Protein AF-A0A9X3S5D9-F1 (afdb_monomer_lite)

pLDDT: mean 83.12, std 18.03, range [28.75, 97.38]

Radius of gyration: 25.37 Å; chains: 1; bounding box: 49×45×111 Å

Foldseek 3Di:
DDDDDDDDDDDDDDDDPDPPPPPDPVLVLLVVLVVPDPPPAFWQWEAEPVVLEIETAPSQQQDWFQDDLVQLFGDPVRDIDGNVCCVVVPRPSSLVLLCLQVVHDGHDYYHYDHLVVLLVVQLVLAPCNVPPVQSNLSSSQSRGGQKYQAQDPPDGSHDSVSRVVSIAGGEHPNLLTWHDQQADAQVDAQQDFRPPQQDPVRDTDGNVLLLQLVLQLCVVPHDVLLCVVLPVVDDFDRDSRRSSSSVVNSQNVVVASCSRSNNVSVVCVVSVKGWQDFDWAQLQQVLQRDADDAQFWKWWDWVSHIWIKHFHDGDDHRGRDPPNCNGIDTDGDCVNDPDDRNVTTTGIIMHD

Sequence (352 aa):
MVERTRRRRPEEQRDEEQPRSQTTPAANVLALQSAAGNRAVIQRLMYSGAHNQLAVPDTFGGLSAKWNDALGYVDETSESKTVRDLWDGGSQKFRKALKIGLGVDELHSLRTVPVTDLRAEAATYSDNPDDAGITKALSDSAAAHDRLFKPPLADPLDTRTKVAKAISYLPQFKDLLPGAPDLPRAGESVMDEIPGTEDERGVRKLYWTRTCVLIALYKNEGIDFTRGIIGGDEEVEDEVHTVVQKLHDKYIGAGIEYDDTATRLTVMNEWGYKMIFSGNTPWNKLSHSANFVPGKRYIVDIEGHTVKMRVKKAVPPKVDLEPVDEYFECDSDKQNYNTSEFLKKVLAVWQK

Structure (mmCIF, N/CA/C/O backbone):
data_AF-A0A9X3S5D9-F1
#
_entry.id   AF-A0A9X3S5D9-F1
#
loop_
_atom_site.group_PDB
_atom_site.id
_atom_site.type_symbol
_atom_site.label_atom_id
_atom_site.label_alt_id
_atom_site.label_comp_id
_atom_site.label_asym_id
_atom_site.label_entity_id
_atom_site.label_seq_id
_atom_site.pdbx_PDB_ins_code
_atom_site.Cartn_x
_atom_site.Cartn_y
_atom_site.Cartn_z
_atom_site.occupancy
_atom_site.B_iso_or_equiv
_atom_site.auth_seq_id
_atom_site.auth_comp_id
_atom_site.auth_asym_id
_atom_site.auth_atom_id
_atom_site.pdbx_PDB_model_num
ATOM 1 N N . MET A 1 1 ? 26.644 15.186 -87.798 1.00 35.69 1 MET A N 1
ATOM 2 C CA . MET A 1 1 ? 27.202 16.320 -87.033 1.00 35.69 1 MET A CA 1
ATOM 3 C C . MET A 1 1 ? 26.532 16.314 -85.666 1.00 35.69 1 MET A C 1
ATOM 5 O O . MET A 1 1 ? 25.331 16.093 -85.606 1.00 35.69 1 MET A O 1
ATOM 9 N N . VAL A 1 2 ? 27.344 16.396 -84.616 1.00 35.59 2 VAL A N 1
ATOM 10 C CA . VAL A 1 2 ? 27.035 16.335 -83.169 1.00 35.59 2 VAL A CA 1
ATOM 11 C C . VAL A 1 2 ? 25.979 17.422 -82.836 1.00 35.59 2 VAL A C 1
ATOM 13 O O . VAL A 1 2 ? 25.980 18.447 -83.501 1.00 35.59 2 VAL A O 1
ATOM 16 N N . GLU A 1 3 ? 24.992 17.267 -81.942 1.00 30.70 3 GLU A N 1
ATOM 17 C CA . GLU A 1 3 ? 25.183 17.274 -80.487 1.00 30.70 3 GLU A CA 1
ATOM 18 C C . GLU A 1 3 ? 23.898 16.988 -79.677 1.00 30.70 3 GLU A C 1
ATOM 20 O O . GLU A 1 3 ? 22.766 17.095 -80.137 1.00 30.70 3 GLU A O 1
ATOM 25 N N . ARG A 1 4 ? 24.145 16.582 -78.431 1.00 36.84 4 ARG A N 1
ATOM 26 C CA . ARG A 1 4 ? 23.256 16.088 -77.378 1.00 36.84 4 ARG A CA 1
ATOM 27 C C . ARG A 1 4 ? 22.236 17.123 -76.896 1.00 36.84 4 ARG A C 1
ATOM 29 O O . ARG A 1 4 ? 22.622 18.229 -76.543 1.00 36.84 4 ARG A O 1
ATOM 36 N N . THR A 1 5 ? 21.023 16.676 -76.560 1.00 36.47 5 THR A N 1
ATOM 37 C CA . THR A 1 5 ? 20.394 17.082 -75.287 1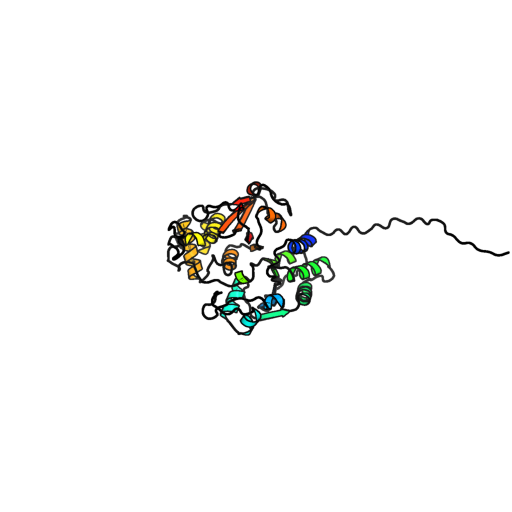.00 36.47 5 THR A CA 1
ATOM 38 C C . THR A 1 5 ? 19.470 15.983 -74.753 1.00 36.47 5 THR A C 1
ATOM 40 O O . THR A 1 5 ? 18.412 15.689 -75.296 1.00 36.47 5 THR A O 1
ATOM 43 N N . ARG A 1 6 ? 19.908 15.354 -73.657 1.00 38.69 6 ARG A N 1
ATOM 44 C CA . ARG A 1 6 ? 19.106 14.511 -72.759 1.00 38.69 6 ARG A CA 1
ATOM 45 C C . ARG A 1 6 ? 18.044 15.378 -72.077 1.00 38.69 6 ARG A C 1
ATOM 47 O O . ARG A 1 6 ? 18.432 16.351 -71.438 1.00 38.69 6 ARG A O 1
ATOM 54 N N . ARG A 1 7 ? 16.784 14.930 -72.033 1.00 35.56 7 ARG A N 1
ATOM 55 C CA . ARG A 1 7 ? 15.958 14.967 -70.807 1.00 35.56 7 ARG A CA 1
ATOM 56 C C . ARG A 1 7 ? 14.746 14.021 -70.897 1.00 35.56 7 ARG A C 1
ATOM 58 O O . ARG A 1 7 ? 13.872 14.159 -71.737 1.00 35.56 7 ARG A O 1
ATOM 65 N N . ARG A 1 8 ? 14.851 13.021 -70.018 1.00 32.12 8 ARG A N 1
ATOM 66 C CA . ARG A 1 8 ? 13.961 11.971 -69.495 1.00 32.12 8 ARG A CA 1
ATOM 67 C C . ARG A 1 8 ? 12.445 12.041 -69.760 1.00 32.12 8 ARG A C 1
ATOM 69 O O . ARG A 1 8 ? 11.809 13.067 -69.557 1.00 32.12 8 ARG A O 1
ATOM 76 N N . ARG A 1 9 ? 11.913 10.850 -70.078 1.00 34.88 9 ARG A N 1
ATOM 77 C CA . ARG A 1 9 ? 10.518 10.393 -69.926 1.00 34.88 9 ARG A CA 1
ATOM 78 C C . ARG A 1 9 ? 10.084 10.403 -68.445 1.00 34.88 9 ARG A C 1
ATOM 80 O O . ARG A 1 9 ? 10.960 10.263 -67.590 1.00 34.88 9 ARG A O 1
ATOM 87 N N . PRO A 1 10 ? 8.777 10.485 -68.144 1.00 34.66 10 PRO A N 1
ATOM 88 C CA . PRO A 1 10 ? 8.257 10.143 -66.827 1.00 34.66 10 PRO A CA 1
ATOM 89 C C . PRO A 1 10 ? 8.201 8.614 -66.689 1.00 34.66 10 PRO A C 1
ATOM 91 O O . PRO A 1 10 ? 7.573 7.940 -67.504 1.00 34.66 10 PRO A O 1
ATOM 94 N N . GLU A 1 11 ? 8.912 8.081 -65.699 1.00 34.44 11 GLU A N 1
ATOM 95 C CA . GLU A 1 11 ? 8.791 6.692 -65.255 1.00 34.44 11 GLU A CA 1
ATOM 96 C C . GLU A 1 11 ? 7.626 6.576 -64.271 1.00 34.44 11 GLU A C 1
ATOM 98 O O . GLU A 1 11 ? 7.487 7.380 -63.349 1.00 34.44 11 GLU A O 1
ATOM 103 N N . GLU A 1 12 ? 6.810 5.551 -64.499 1.00 40.72 12 GLU A N 1
ATOM 104 C CA . GLU A 1 12 ? 5.903 4.941 -63.536 1.00 40.72 12 GLU A CA 1
ATOM 105 C C . GLU A 1 12 ? 6.659 4.654 -62.231 1.00 40.72 12 GLU A C 1
ATOM 107 O O . GLU A 1 12 ? 7.544 3.797 -62.190 1.00 40.72 12 GLU A O 1
ATOM 112 N N . GLN A 1 13 ? 6.309 5.354 -61.152 1.00 32.19 13 GLN A N 1
ATOM 113 C CA . GLN A 1 13 ? 6.676 4.929 -59.807 1.00 32.19 13 GLN A CA 1
ATOM 114 C C . GLN A 1 13 ? 5.508 4.158 -59.209 1.00 32.19 13 GLN A C 1
ATOM 116 O O . GLN A 1 13 ? 4.427 4.692 -58.973 1.00 32.19 13 GLN A O 1
ATOM 121 N N . ARG A 1 14 ? 5.781 2.864 -59.046 1.00 34.25 14 ARG A N 1
ATOM 122 C CA . ARG A 1 14 ? 5.014 1.876 -58.302 1.00 34.25 14 ARG A CA 1
ATOM 123 C C . ARG A 1 14 ? 4.732 2.375 -56.890 1.00 34.25 14 ARG A C 1
ATOM 125 O O . ARG A 1 14 ? 5.606 2.962 -56.257 1.00 34.25 14 ARG A O 1
ATOM 132 N N . ASP A 1 15 ? 3.533 2.055 -56.428 1.00 32.44 15 ASP A N 1
ATOM 133 C CA . ASP A 1 15 ? 3.103 2.143 -55.042 1.00 32.44 15 ASP A CA 1
ATOM 134 C C . ASP A 1 15 ? 4.126 1.474 -54.109 1.00 32.44 15 ASP A C 1
ATOM 136 O O . ASP A 1 15 ? 4.242 0.249 -54.057 1.00 32.44 15 ASP A O 1
ATOM 140 N N . GLU A 1 16 ? 4.876 2.284 -53.363 1.00 31.06 16 GLU A N 1
ATOM 141 C CA . GLU A 1 16 ? 5.510 1.844 -52.125 1.00 31.06 16 GLU A CA 1
ATOM 142 C C . GLU A 1 16 ? 4.469 1.975 -51.010 1.00 31.06 16 GLU A C 1
ATOM 144 O O . GLU A 1 16 ? 4.185 3.065 -50.506 1.00 31.06 16 GLU A O 1
ATOM 149 N N . GLU A 1 17 ? 3.877 0.839 -50.635 1.00 31.20 17 GLU A N 1
ATOM 150 C CA . GLU A 1 17 ? 3.172 0.682 -49.368 1.00 31.20 17 GLU A CA 1
ATOM 151 C C . GLU A 1 17 ? 4.104 1.100 -48.225 1.00 31.20 17 GLU A C 1
ATOM 153 O O . GLU A 1 17 ? 5.028 0.385 -47.835 1.00 31.20 17 GLU A O 1
ATOM 158 N N . GLN A 1 18 ? 3.846 2.278 -47.659 1.00 28.75 18 GLN A N 1
ATOM 159 C CA . GLN A 1 18 ? 4.382 2.650 -46.358 1.00 28.75 18 GLN A CA 1
ATOM 160 C C . GLN A 1 18 ? 3.972 1.579 -45.337 1.00 28.75 18 GLN A C 1
ATOM 162 O O . GLN A 1 18 ? 2.773 1.297 -45.212 1.00 28.75 18 GLN A O 1
ATOM 167 N N . PRO A 1 19 ? 4.901 1.023 -44.538 1.00 29.45 19 PRO A N 1
ATOM 168 C CA . PRO A 1 19 ? 4.511 0.186 -43.423 1.00 29.45 19 PRO A CA 1
ATOM 169 C C . PRO A 1 19 ? 3.790 1.084 -42.417 1.00 29.45 19 PRO A C 1
ATOM 171 O O . PRO A 1 19 ? 4.405 1.864 -41.689 1.00 29.45 19 PRO A O 1
ATOM 174 N N . ARG A 1 20 ? 2.455 0.994 -42.392 1.00 32.31 20 ARG A N 1
ATOM 175 C CA . ARG A 1 20 ? 1.638 1.530 -41.304 1.00 32.31 20 ARG A CA 1
ATOM 176 C C . ARG A 1 20 ? 2.173 0.921 -40.016 1.00 32.31 20 ARG A C 1
ATOM 178 O O . ARG A 1 20 ? 1.971 -0.264 -39.757 1.00 32.31 20 ARG A O 1
ATOM 185 N N . SER A 1 21 ? 2.864 1.729 -39.218 1.00 34.03 21 SER A N 1
ATOM 186 C CA . SER A 1 21 ? 3.302 1.347 -37.885 1.00 34.03 21 SER A CA 1
ATOM 187 C C . SER A 1 21 ? 2.062 1.095 -37.027 1.00 34.03 21 SER A C 1
ATOM 189 O O . SER A 1 21 ? 1.453 1.996 -36.451 1.00 34.03 21 SER A O 1
ATOM 191 N N . GLN A 1 22 ? 1.649 -0.169 -36.956 1.00 32.78 22 GLN A N 1
ATOM 192 C CA . GLN A 1 22 ? 0.668 -0.632 -35.986 1.00 32.78 22 GLN A CA 1
ATOM 193 C C . GLN A 1 22 ? 1.335 -0.635 -34.610 1.00 32.78 22 GLN A C 1
ATOM 195 O O . GLN A 1 22 ? 1.783 -1.653 -34.085 1.00 32.78 22 GLN A O 1
ATOM 200 N N . THR A 1 23 ? 1.437 0.553 -34.024 1.00 30.69 23 THR A N 1
ATOM 201 C CA . THR A 1 23 ? 1.759 0.713 -32.613 1.00 30.69 23 THR A CA 1
ATOM 202 C C . THR A 1 23 ? 0.584 0.161 -31.810 1.00 30.69 23 THR A C 1
ATOM 204 O O . THR A 1 23 ? -0.519 0.701 -31.803 1.00 30.69 23 THR A O 1
ATOM 207 N N . THR A 1 24 ? 0.795 -0.986 -31.166 1.00 34.72 24 THR A N 1
ATOM 208 C CA . THR A 1 24 ? -0.228 -1.633 -30.339 1.00 34.72 24 THR A CA 1
ATOM 209 C C . THR A 1 24 ? -0.569 -0.742 -29.132 1.00 34.72 24 THR A C 1
ATOM 211 O O . THR A 1 24 ? 0.352 -0.219 -28.496 1.00 34.72 24 THR A O 1
ATOM 214 N N . PRO A 1 25 ? -1.852 -0.613 -28.735 1.00 37.72 25 PRO A N 1
ATOM 215 C CA . PRO A 1 25 ? -2.294 0.302 -27.673 1.00 37.72 25 PRO A CA 1
ATOM 216 C C . PRO A 1 25 ? -1.557 0.135 -26.334 1.00 37.72 25 PRO A C 1
ATOM 218 O O . PRO A 1 25 ? -1.340 1.115 -25.626 1.00 37.72 25 PRO A O 1
ATOM 221 N N . ALA A 1 26 ? -1.126 -1.087 -26.005 1.00 35.75 26 ALA A N 1
ATOM 222 C CA . ALA A 1 26 ? -0.466 -1.419 -24.741 1.00 35.75 26 ALA A CA 1
ATOM 223 C C . ALA A 1 26 ? 0.926 -0.778 -24.570 1.00 35.75 26 ALA A C 1
ATOM 225 O O . ALA A 1 26 ? 1.260 -0.341 -23.471 1.00 35.75 26 ALA A O 1
ATOM 226 N N . ALA A 1 27 ? 1.714 -0.654 -25.647 1.00 36.09 27 ALA A N 1
ATOM 227 C CA . ALA A 1 27 ? 3.052 -0.047 -25.592 1.00 36.09 27 ALA A CA 1
ATOM 228 C C . ALA A 1 27 ? 2.996 1.471 -25.336 1.00 36.09 27 ALA A C 1
ATOM 230 O O . ALA A 1 27 ? 3.955 2.066 -24.852 1.00 36.09 27 ALA A O 1
ATOM 231 N N . ASN A 1 28 ? 1.847 2.086 -25.624 1.00 45.81 28 ASN A N 1
ATOM 232 C CA . ASN A 1 28 ? 1.614 3.506 -25.415 1.00 45.81 28 ASN A CA 1
ATOM 233 C C . ASN A 1 28 ? 1.113 3.806 -23.991 1.00 45.81 28 ASN A C 1
ATOM 235 O O . ASN A 1 28 ? 1.259 4.923 -23.522 1.00 45.81 28 ASN A O 1
ATOM 239 N N . VAL A 1 29 ? 0.547 2.833 -23.263 1.00 40.53 29 VAL A N 1
ATOM 240 C CA . VAL A 1 29 ? -0.000 3.073 -21.912 1.00 40.53 29 VAL A CA 1
ATOM 241 C C . VAL A 1 29 ? 1.107 3.288 -20.877 1.00 40.53 29 VAL A C 1
ATOM 243 O O . VAL A 1 29 ? 1.028 4.266 -20.147 1.00 40.53 29 VAL A O 1
ATOM 246 N N . LEU A 1 30 ? 2.170 2.473 -20.855 1.00 40.84 30 LEU A N 1
ATOM 247 C CA . LEU A 1 30 ? 3.298 2.677 -19.925 1.00 40.84 30 LEU A CA 1
ATOM 248 C C . LEU A 1 30 ? 4.047 3.997 -20.184 1.00 40.84 30 LEU A C 1
ATOM 250 O O . LEU A 1 30 ? 4.374 4.724 -19.247 1.00 40.84 30 LEU A O 1
ATOM 254 N N . ALA A 1 31 ? 4.275 4.341 -21.455 1.00 40.94 31 ALA A N 1
ATOM 255 C CA . ALA A 1 31 ? 4.941 5.586 -21.833 1.00 40.94 31 ALA A CA 1
ATOM 256 C C . ALA A 1 31 ? 4.061 6.826 -21.574 1.00 40.94 31 ALA A C 1
ATOM 258 O O . ALA A 1 31 ? 4.572 7.851 -21.131 1.00 40.94 31 ALA A O 1
ATOM 259 N N . LEU A 1 32 ? 2.740 6.740 -21.771 1.00 38.97 32 LEU A N 1
ATOM 260 C CA . LEU A 1 32 ? 1.807 7.842 -21.492 1.00 38.97 32 LEU A CA 1
ATOM 261 C C . LEU A 1 32 ? 1.469 7.980 -19.997 1.00 38.97 32 LEU A C 1
ATOM 263 O O . LEU A 1 32 ? 1.266 9.098 -19.537 1.00 38.97 32 LEU A O 1
ATOM 267 N N . GLN A 1 33 ? 1.500 6.899 -19.208 1.00 45.53 33 GLN A N 1
ATOM 268 C CA . GLN A 1 33 ? 1.411 6.960 -17.740 1.00 45.53 33 GLN A CA 1
ATOM 269 C C . GLN A 1 33 ? 2.602 7.725 -17.137 1.00 45.53 33 GLN A C 1
ATOM 271 O O . GLN A 1 33 ? 2.428 8.455 -16.167 1.00 45.53 33 GLN A O 1
ATOM 276 N N . SER A 1 34 ? 3.784 7.668 -17.770 1.00 41.03 34 SER A N 1
ATOM 277 C CA . SER A 1 34 ? 4.927 8.527 -17.410 1.00 41.03 34 SER A CA 1
ATOM 278 C C . SER A 1 34 ? 4.710 10.016 -17.742 1.00 41.03 34 SER A C 1
ATOM 280 O O . SER A 1 34 ? 5.327 10.892 -17.134 1.00 41.03 34 SER A O 1
ATOM 282 N N . ALA A 1 35 ? 3.810 10.319 -18.687 1.00 38.97 35 ALA A N 1
ATOM 283 C CA . ALA A 1 35 ? 3.468 11.678 -19.104 1.00 38.97 35 ALA A CA 1
ATOM 284 C C . ALA A 1 35 ? 2.320 12.295 -18.278 1.00 38.97 35 ALA A C 1
ATOM 286 O O . ALA A 1 35 ? 2.186 13.517 -18.265 1.00 38.97 35 ALA A O 1
ATOM 287 N N . ALA A 1 36 ? 1.546 11.483 -17.545 1.00 43.91 36 ALA A N 1
ATOM 288 C CA . ALA A 1 36 ? 0.347 11.897 -16.805 1.00 43.91 36 ALA A CA 1
ATOM 289 C C . ALA A 1 36 ? 0.604 12.648 -15.476 1.00 43.91 36 ALA A C 1
ATOM 291 O O . ALA A 1 36 ? -0.342 12.995 -14.778 1.00 43.91 36 ALA A O 1
ATOM 292 N N . GLY A 1 37 ? 1.857 12.986 -15.151 1.00 41.38 37 GLY A N 1
ATOM 293 C CA . GLY A 1 37 ? 2.139 14.121 -14.268 1.00 41.38 37 GLY A CA 1
ATOM 294 C C . GLY A 1 37 ? 1.875 13.925 -12.770 1.00 41.38 37 GLY A C 1
ATOM 295 O O . GLY A 1 37 ? 1.109 14.678 -12.181 1.00 41.38 37 GLY A O 1
ATOM 296 N N . ASN A 1 38 ? 2.647 13.048 -12.125 1.00 39.56 38 ASN A N 1
ATOM 297 C CA . ASN A 1 38 ? 3.132 13.302 -10.762 1.00 39.56 38 ASN A CA 1
ATOM 298 C C . ASN A 1 38 ? 4.660 13.187 -10.773 1.00 39.56 38 ASN A C 1
ATOM 300 O O . ASN A 1 38 ? 5.227 12.110 -10.672 1.00 39.56 38 ASN A O 1
ATOM 304 N N . ARG A 1 39 ? 5.336 14.318 -11.008 1.00 43.28 39 ARG A N 1
ATOM 305 C CA . ARG A 1 39 ? 6.801 14.404 -11.181 1.00 43.28 39 ARG A CA 1
ATOM 306 C C . ARG A 1 39 ? 7.570 14.616 -9.872 1.00 43.28 39 ARG A C 1
ATOM 308 O O . ARG A 1 39 ? 8.757 14.932 -9.913 1.00 43.28 39 ARG A O 1
ATOM 315 N N . ALA A 1 40 ? 6.921 14.488 -8.721 1.00 37.00 40 ALA A N 1
ATOM 316 C CA . ALA A 1 40 ? 7.571 14.693 -7.436 1.00 37.00 40 ALA A CA 1
ATOM 317 C C . ALA A 1 40 ? 7.977 13.333 -6.851 1.00 37.00 40 ALA A C 1
ATOM 319 O O . ALA A 1 40 ? 7.149 12.644 -6.273 1.00 37.00 40 ALA A O 1
ATOM 320 N N . VAL A 1 41 ? 9.269 13.012 -7.001 1.00 44.47 41 VAL A N 1
ATOM 321 C CA . VAL A 1 41 ? 9.989 11.825 -6.496 1.00 44.47 41 VAL A CA 1
ATOM 322 C C . VAL A 1 41 ? 9.841 10.572 -7.367 1.00 44.47 41 VAL A C 1
ATOM 324 O O . VAL A 1 41 ? 8.798 9.947 -7.438 1.00 44.47 41 VAL A O 1
ATOM 327 N N . ILE A 1 42 ? 10.934 10.208 -8.046 1.00 54.16 42 ILE A N 1
ATOM 328 C CA . ILE A 1 42 ? 10.994 9.099 -9.003 1.00 54.16 42 ILE A CA 1
ATOM 329 C C . ILE A 1 42 ? 11.623 7.874 -8.329 1.00 54.16 42 ILE A C 1
ATOM 331 O O . ILE A 1 42 ? 12.837 7.852 -8.115 1.00 54.16 42 ILE A O 1
ATOM 335 N N . GLN A 1 43 ? 10.838 6.833 -8.058 1.00 63.34 43 GLN A N 1
ATOM 336 C CA . GLN A 1 43 ? 11.377 5.519 -7.693 1.00 63.34 43 GLN A CA 1
ATOM 337 C C . GLN A 1 43 ? 11.458 4.615 -8.919 1.00 63.34 43 GLN A C 1
ATOM 339 O O . GLN A 1 43 ? 10.441 4.373 -9.555 1.00 63.34 43 GLN A O 1
ATOM 344 N N . ARG A 1 44 ? 12.646 4.108 -9.255 1.00 83.50 44 ARG A N 1
ATOM 345 C CA . ARG A 1 44 ? 12.826 3.099 -10.314 1.00 83.50 44 ARG A CA 1
ATOM 346 C C . ARG A 1 44 ? 13.497 1.904 -9.680 1.00 83.50 44 ARG A C 1
ATOM 348 O O . ARG A 1 44 ? 14.678 1.991 -9.365 1.00 83.50 44 ARG A O 1
ATOM 355 N N . LEU A 1 45 ? 12.747 0.853 -9.395 1.00 87.19 45 LEU A N 1
ATOM 356 C CA . LEU A 1 45 ? 13.243 -0.210 -8.536 1.00 87.19 45 LEU A CA 1
ATOM 357 C C . LEU A 1 45 ? 13.147 -1.550 -9.245 1.00 87.19 45 LEU A C 1
ATOM 359 O O . LEU A 1 45 ? 12.107 -1.905 -9.802 1.00 87.19 45 LEU A O 1
ATOM 363 N N . MET A 1 46 ? 14.233 -2.309 -9.176 1.00 90.94 46 MET A N 1
ATOM 364 C CA . MET A 1 46 ? 14.268 -3.699 -9.593 1.00 90.94 46 MET A CA 1
ATOM 365 C C . MET A 1 46 ? 14.719 -4.554 -8.415 1.00 90.94 46 MET A C 1
ATOM 367 O O . MET A 1 46 ? 15.737 -4.268 -7.787 1.00 90.94 46 MET A O 1
ATOM 371 N N . TYR A 1 47 ? 13.961 -5.602 -8.115 1.00 91.94 47 TYR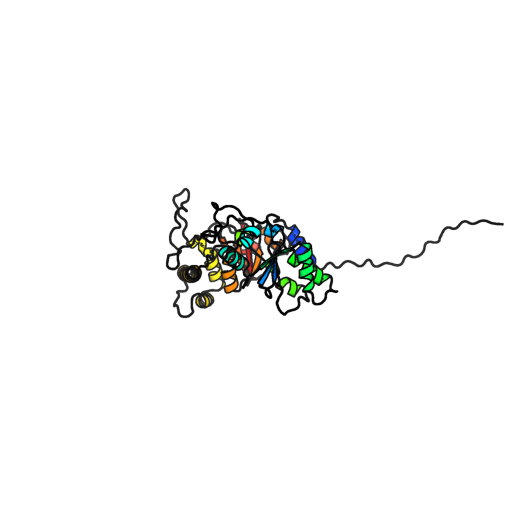 A N 1
ATOM 372 C CA . TYR A 1 47 ? 14.255 -6.524 -7.028 1.00 91.94 47 TYR A CA 1
ATOM 373 C C . TYR A 1 47 ? 14.546 -7.920 -7.568 1.00 91.94 47 TYR A C 1
ATOM 375 O O . TYR A 1 47 ? 13.698 -8.536 -8.208 1.00 91.94 47 TYR A O 1
ATOM 383 N N . SER A 1 48 ? 15.739 -8.430 -7.274 1.00 87.75 48 SER A N 1
ATOM 384 C CA . SER A 1 48 ? 16.111 -9.815 -7.544 1.00 87.75 48 SER A CA 1
ATOM 385 C C . SER A 1 48 ? 15.838 -10.666 -6.309 1.00 87.75 48 SER A C 1
ATOM 387 O O . SER A 1 48 ? 16.572 -10.575 -5.324 1.00 87.75 48 SER A O 1
ATOM 389 N N . GLY A 1 49 ? 14.819 -11.527 -6.377 1.00 84.06 49 GLY A N 1
ATOM 390 C CA . GLY A 1 49 ? 14.529 -12.495 -5.312 1.00 84.06 49 GLY A CA 1
ATOM 391 C C . GLY A 1 49 ? 15.605 -13.576 -5.165 1.00 84.06 49 GLY A C 1
ATOM 392 O O . GLY A 1 49 ? 15.806 -14.099 -4.079 1.00 84.06 49 GLY A O 1
ATOM 393 N N . ALA A 1 50 ? 16.361 -13.883 -6.226 1.00 85.19 50 ALA A N 1
ATOM 394 C CA . ALA A 1 50 ? 17.426 -14.891 -6.170 1.00 85.19 50 ALA A CA 1
ATOM 395 C C . ALA A 1 50 ? 18.614 -14.435 -5.307 1.00 85.19 50 ALA A C 1
ATOM 397 O O . ALA A 1 50 ? 19.317 -15.250 -4.713 1.00 85.19 50 ALA A O 1
ATOM 398 N N . HIS A 1 51 ? 18.841 -13.122 -5.253 1.00 87.56 51 HIS A N 1
ATOM 399 C CA . HIS A 1 51 ? 19.955 -12.512 -4.531 1.00 87.56 51 HIS A CA 1
ATOM 400 C C . HIS A 1 51 ? 19.501 -11.640 -3.357 1.00 87.56 51 HIS A C 1
ATOM 402 O O . HIS A 1 51 ? 20.345 -11.037 -2.692 1.00 87.56 51 HIS A O 1
ATOM 408 N N . ASN A 1 52 ? 18.186 -11.533 -3.125 1.00 91.44 52 ASN A N 1
ATOM 409 C CA . ASN A 1 52 ? 17.575 -10.588 -2.188 1.00 91.44 52 ASN A CA 1
ATOM 410 C C . ASN A 1 52 ? 18.194 -9.187 -2.329 1.00 91.44 52 ASN A C 1
ATOM 412 O O . ASN A 1 52 ? 18.608 -8.557 -1.352 1.00 91.44 52 ASN A O 1
ATOM 416 N N . GLN A 1 53 ? 18.336 -8.733 -3.576 1.00 92.75 53 GLN A N 1
ATOM 417 C CA . GLN A 1 53 ? 19.035 -7.501 -3.931 1.00 92.75 53 GLN A CA 1
ATOM 418 C C . GLN A 1 53 ? 18.073 -6.508 -4.569 1.00 92.75 53 GLN A C 1
ATOM 420 O O . GLN A 1 53 ? 17.334 -6.852 -5.490 1.00 92.75 53 GLN A O 1
ATOM 425 N N . LEU A 1 54 ? 18.150 -5.255 -4.126 1.00 93.25 54 LEU A N 1
ATOM 426 C CA . LEU A 1 54 ? 17.475 -4.131 -4.757 1.00 93.25 54 LEU A CA 1
ATOM 427 C C . LEU A 1 54 ? 18.471 -3.344 -5.611 1.00 93.25 54 LEU A C 1
ATOM 429 O O . LEU A 1 54 ? 19.442 -2.791 -5.093 1.00 93.25 54 LEU A O 1
ATOM 433 N N . ALA A 1 55 ? 18.223 -3.282 -6.914 1.00 92.50 55 ALA A N 1
ATOM 434 C CA . ALA A 1 55 ? 18.926 -2.404 -7.835 1.00 92.50 55 ALA A CA 1
ATOM 435 C C . ALA A 1 55 ? 18.127 -1.103 -8.005 1.00 92.50 55 ALA A C 1
ATOM 437 O O . ALA A 1 55 ? 16.934 -1.128 -8.325 1.00 92.50 55 ALA A O 1
ATOM 438 N N . VAL A 1 56 ? 18.781 0.034 -7.764 1.00 90.12 56 VAL A N 1
ATOM 439 C CA . VAL A 1 56 ? 18.149 1.363 -7.724 1.00 90.12 56 VAL A CA 1
ATOM 440 C C . VAL A 1 56 ? 18.978 2.400 -8.485 1.00 90.12 56 VAL A C 1
ATOM 442 O O . VAL A 1 56 ? 20.191 2.239 -8.594 1.00 90.12 56 VAL A O 1
ATOM 445 N N . PRO A 1 57 ? 18.385 3.492 -8.996 1.00 87.56 57 PRO A N 1
ATOM 446 C CA . PRO A 1 57 ? 19.133 4.603 -9.567 1.00 87.56 57 PRO A CA 1
ATOM 447 C C . PRO A 1 57 ? 19.807 5.461 -8.495 1.00 87.56 57 PRO A C 1
ATOM 449 O O . PRO A 1 57 ? 19.324 5.537 -7.363 1.00 87.56 57 PRO A O 1
ATOM 452 N N . ASP A 1 58 ? 20.847 6.212 -8.874 1.00 84.44 58 ASP A N 1
ATOM 453 C CA . ASP A 1 58 ? 21.478 7.221 -7.997 1.00 84.44 58 ASP A CA 1
ATOM 454 C C . ASP A 1 58 ? 20.468 8.217 -7.430 1.00 84.44 58 ASP A C 1
ATOM 456 O O . ASP A 1 58 ? 20.564 8.617 -6.272 1.00 84.44 58 ASP A O 1
ATOM 460 N N . THR A 1 59 ? 19.432 8.547 -8.203 1.00 85.12 59 THR A N 1
ATOM 461 C CA . THR A 1 59 ? 18.350 9.420 -7.742 1.00 85.12 59 THR A CA 1
ATOM 462 C C . THR A 1 59 ? 17.558 8.834 -6.579 1.00 85.12 59 THR A C 1
ATOM 464 O O . THR A 1 59 ? 17.069 9.603 -5.764 1.00 85.12 59 THR A O 1
ATOM 467 N N . PHE A 1 60 ? 17.416 7.506 -6.496 1.00 87.19 60 PHE A N 1
ATOM 468 C CA . PHE A 1 60 ? 16.763 6.850 -5.362 1.00 87.19 60 PHE A CA 1
ATOM 469 C C . PHE A 1 60 ? 17.701 6.796 -4.155 1.00 87.19 60 PHE A C 1
ATOM 471 O O . PHE A 1 60 ? 17.291 7.132 -3.050 1.00 87.19 60 PHE A O 1
ATOM 478 N N . GLY A 1 61 ? 18.974 6.447 -4.376 1.00 87.12 61 GLY A N 1
ATOM 479 C CA . GLY A 1 61 ? 19.995 6.470 -3.324 1.00 87.12 61 GLY A CA 1
ATOM 480 C C . GLY A 1 61 ? 20.160 7.850 -2.674 1.00 87.12 61 GLY A C 1
ATOM 481 O O . GLY A 1 61 ? 20.433 7.925 -1.481 1.00 87.12 61 GLY A O 1
ATOM 482 N N . GLY A 1 62 ? 19.944 8.924 -3.440 1.00 88.69 62 GLY A N 1
ATOM 483 C CA . GLY A 1 62 ? 19.968 10.310 -2.969 1.00 88.69 62 GLY A CA 1
ATOM 484 C C . GLY A 1 62 ? 18.659 10.831 -2.362 1.00 88.69 62 GLY A C 1
ATOM 485 O O . GLY A 1 62 ? 18.638 11.975 -1.911 1.00 88.69 62 GLY A O 1
ATOM 486 N N . LEU A 1 63 ? 17.571 10.047 -2.338 1.00 89.56 63 LEU A N 1
ATOM 487 C CA . LEU A 1 63 ? 16.369 10.436 -1.591 1.00 89.56 63 LEU A CA 1
ATOM 488 C C . LEU A 1 63 ? 16.696 10.490 -0.109 1.00 89.56 63 LEU A C 1
ATOM 490 O O . LEU A 1 63 ? 17.468 9.671 0.379 1.00 89.56 63 LEU A O 1
ATOM 494 N N . SER A 1 64 ? 16.112 11.445 0.604 1.00 92.19 64 SER A N 1
ATOM 495 C CA . SER A 1 64 ? 16.410 11.659 2.012 1.00 92.19 64 SER A CA 1
ATOM 496 C C . SER A 1 64 ? 15.208 11.405 2.905 1.00 92.19 64 SER A C 1
ATOM 498 O O . SER A 1 64 ? 14.072 11.697 2.533 1.00 92.19 64 SER A O 1
ATOM 500 N N . ALA A 1 65 ? 15.480 10.901 4.103 1.00 93.06 65 ALA A N 1
ATOM 501 C CA . ALA A 1 65 ? 14.503 10.724 5.161 1.00 93.06 65 ALA A CA 1
ATOM 502 C C . ALA A 1 65 ? 15.103 11.169 6.496 1.00 93.06 65 ALA A C 1
ATOM 504 O O . ALA A 1 65 ? 16.291 10.967 6.761 1.00 93.06 65 ALA A O 1
ATOM 505 N N . LYS A 1 66 ? 14.262 11.735 7.362 1.00 95.31 66 LYS A N 1
ATOM 506 C CA . LYS A 1 66 ? 14.610 12.009 8.759 1.00 95.31 66 LYS A CA 1
ATOM 507 C C . LYS A 1 66 ? 14.408 10.748 9.598 1.00 95.31 66 LYS A C 1
ATOM 509 O O . LYS A 1 66 ? 13.490 10.644 10.404 1.00 95.31 66 LYS A O 1
ATOM 514 N N . TRP A 1 67 ? 15.210 9.731 9.310 1.00 95.75 67 TRP A N 1
ATOM 515 C CA . TRP A 1 67 ? 15.114 8.432 9.963 1.00 95.75 67 TRP A CA 1
ATOM 516 C C . TRP A 1 67 ? 15.740 8.469 11.357 1.00 95.75 67 TRP A C 1
ATOM 518 O O . TRP A 1 67 ? 16.917 8.810 11.502 1.00 95.75 67 TRP A O 1
ATOM 528 N N . ASN A 1 68 ? 14.985 8.040 12.366 1.00 95.69 68 ASN A N 1
ATOM 529 C CA . ASN A 1 68 ? 15.496 7.852 13.714 1.00 95.69 68 ASN A CA 1
ATOM 530 C C . ASN A 1 68 ? 15.786 6.371 13.963 1.00 95.69 68 ASN A C 1
ATOM 532 O O . ASN A 1 68 ? 14.874 5.567 14.141 1.00 95.69 68 ASN A O 1
ATOM 536 N N . ASP A 1 69 ? 17.062 5.995 14.020 1.00 94.06 69 ASP A N 1
ATOM 537 C CA . ASP A 1 69 ? 17.438 4.591 14.205 1.00 94.06 69 ASP A CA 1
ATOM 538 C C . ASP A 1 69 ? 17.121 4.053 15.611 1.00 94.06 69 ASP A C 1
ATOM 540 O O . ASP A 1 69 ? 16.788 2.879 15.793 1.00 94.06 69 ASP A O 1
ATOM 544 N N . ALA A 1 70 ? 17.154 4.913 16.631 1.00 93.44 70 ALA A N 1
ATOM 545 C CA . ALA A 1 70 ? 16.787 4.509 17.983 1.00 93.44 70 ALA A CA 1
ATOM 546 C C . ALA A 1 70 ? 15.297 4.145 18.059 1.00 93.44 70 ALA A C 1
ATOM 548 O O . ALA A 1 70 ? 14.944 3.136 18.672 1.00 93.44 70 ALA A O 1
ATOM 549 N N . LEU A 1 71 ? 14.449 4.904 17.365 1.00 93.25 71 LEU A N 1
ATOM 550 C CA . LEU A 1 71 ? 13.000 4.712 17.364 1.00 93.25 71 LEU A CA 1
ATOM 551 C C . LEU A 1 71 ? 12.529 3.692 16.315 1.00 93.25 71 LEU A C 1
ATOM 553 O O . LEU A 1 71 ? 11.618 2.918 16.583 1.00 93.25 71 LEU A O 1
ATOM 557 N N . GLY A 1 72 ? 13.213 3.599 15.174 1.00 93.75 72 GLY A N 1
ATOM 558 C CA . GLY A 1 72 ? 12.849 2.705 14.074 1.00 93.75 72 GLY A CA 1
ATOM 559 C C . GLY A 1 72 ? 11.739 3.245 13.169 1.00 93.75 72 GLY A C 1
ATOM 560 O O . GLY A 1 72 ? 11.035 2.442 12.563 1.00 93.75 72 GLY A O 1
ATOM 561 N N . TYR A 1 73 ? 11.591 4.568 13.085 1.00 94.94 73 TYR A N 1
ATOM 562 C CA . TYR A 1 73 ? 10.627 5.254 12.224 1.00 94.94 73 TYR A CA 1
ATOM 563 C C . TYR A 1 73 ? 11.121 6.646 11.806 1.00 94.94 73 TYR A C 1
ATOM 565 O O . TYR A 1 73 ? 12.155 7.131 12.282 1.00 94.94 73 TYR A O 1
ATOM 573 N N . VAL A 1 74 ? 10.393 7.283 10.887 1.00 94.50 74 VAL A N 1
ATOM 574 C CA . VAL A 1 74 ? 10.622 8.671 10.467 1.00 94.50 74 VAL A CA 1
ATOM 575 C C . VAL A 1 74 ? 10.157 9.634 11.558 1.00 94.50 74 VAL A C 1
ATOM 577 O O . VAL A 1 74 ? 9.022 9.569 12.021 1.00 94.50 74 VAL A O 1
ATOM 580 N N . ASP A 1 75 ? 11.037 10.550 11.946 1.00 94.44 75 ASP A N 1
ATOM 581 C CA . ASP A 1 75 ? 10.825 11.517 13.019 1.00 94.44 75 ASP A CA 1
ATOM 582 C C . ASP A 1 75 ? 11.324 12.890 12.564 1.00 94.44 75 ASP A C 1
ATOM 584 O O . ASP A 1 75 ? 12.492 13.074 12.227 1.00 94.44 75 ASP A O 1
ATOM 588 N N . GLU A 1 76 ? 10.431 13.878 12.568 1.00 91.94 76 GLU A N 1
ATOM 589 C CA . GLU A 1 76 ? 10.704 15.217 12.042 1.00 91.94 76 GLU A CA 1
ATOM 590 C C . GLU A 1 76 ? 11.825 15.970 12.771 1.00 91.94 76 GLU A C 1
ATOM 592 O O . GLU A 1 76 ? 12.371 16.933 12.219 1.00 91.94 76 GLU A O 1
ATOM 597 N N . THR A 1 77 ? 12.186 15.540 13.980 1.00 94.06 77 THR A N 1
ATOM 598 C CA . THR A 1 77 ? 13.284 16.125 14.760 1.00 94.06 77 THR A CA 1
ATOM 599 C C . THR A 1 77 ? 14.653 15.539 14.411 1.00 94.06 77 THR A C 1
ATOM 601 O O . THR A 1 77 ? 15.680 16.124 14.759 1.00 94.06 77 THR A O 1
ATOM 604 N N . SER A 1 78 ? 14.684 14.414 13.692 1.00 94.94 78 SER A N 1
ATOM 605 C CA . SER A 1 78 ? 15.916 13.730 13.310 1.00 94.94 78 SER A CA 1
ATOM 606 C C . SER A 1 78 ? 16.630 14.404 12.136 1.00 94.94 78 SER A C 1
ATOM 608 O O . SER A 1 78 ? 16.031 15.083 11.297 1.00 94.94 78 SER A O 1
ATOM 610 N N . GLU A 1 79 ? 17.945 14.194 12.058 1.00 94.75 79 GLU A N 1
ATOM 611 C CA . GLU A 1 79 ? 18.752 14.638 10.923 1.00 94.75 79 GLU A CA 1
ATOM 612 C C . GLU A 1 79 ? 18.310 13.923 9.637 1.00 94.75 79 GLU A C 1
ATOM 614 O O . GLU A 1 79 ? 18.125 12.705 9.607 1.00 94.75 79 GLU A O 1
ATOM 619 N N . SER A 1 80 ? 18.165 14.687 8.556 1.00 95.62 80 SER A N 1
ATOM 620 C CA . SER A 1 80 ? 17.843 14.141 7.240 1.00 95.62 80 SER A CA 1
ATOM 621 C C . SER A 1 80 ? 19.073 13.474 6.627 1.00 95.62 80 SER A C 1
ATOM 623 O O . SER A 1 80 ? 20.066 14.146 6.357 1.00 95.62 80 SER A O 1
ATOM 625 N N . LYS A 1 81 ? 18.989 12.171 6.351 1.00 94.88 81 LYS A N 1
ATOM 626 C CA . LYS A 1 81 ? 20.058 11.375 5.725 1.00 94.88 81 LYS A CA 1
ATOM 627 C C . LYS A 1 81 ? 19.569 10.760 4.427 1.00 94.88 81 LYS A C 1
ATOM 629 O O . LYS A 1 81 ? 18.370 10.513 4.279 1.00 94.88 81 LYS A O 1
ATOM 634 N N . THR A 1 82 ? 20.473 10.522 3.479 1.00 93.88 82 THR A N 1
ATOM 635 C CA . THR A 1 82 ? 20.090 9.867 2.224 1.00 93.88 82 THR A CA 1
ATOM 636 C C . THR A 1 82 ? 19.836 8.373 2.433 1.00 93.88 82 THR A C 1
ATOM 638 O O . THR A 1 82 ? 20.336 7.777 3.387 1.00 93.88 82 THR A O 1
ATOM 641 N N . VAL A 1 83 ? 19.083 7.737 1.531 1.00 92.06 83 VAL A N 1
ATOM 642 C CA . VAL A 1 83 ? 18.880 6.278 1.520 1.00 92.06 83 VAL A CA 1
ATOM 643 C C . VAL A 1 83 ? 20.218 5.551 1.516 1.00 92.06 83 VAL A C 1
ATOM 645 O O . VAL A 1 83 ? 20.371 4.564 2.233 1.00 92.06 83 VAL A O 1
ATOM 648 N N . ARG A 1 84 ? 21.189 6.039 0.734 1.00 92.31 84 ARG A N 1
ATOM 649 C CA . ARG A 1 84 ? 22.532 5.460 0.685 1.00 92.31 84 ARG A CA 1
ATOM 650 C C . ARG A 1 84 ? 23.234 5.574 2.037 1.00 92.31 84 ARG A C 1
ATOM 652 O O . ARG A 1 84 ? 23.705 4.560 2.536 1.00 92.31 84 ARG A O 1
ATOM 659 N N . ASP A 1 85 ? 23.222 6.748 2.666 1.00 94.06 85 ASP A N 1
ATOM 660 C CA . ASP A 1 85 ? 23.855 6.939 3.980 1.00 94.06 85 ASP A CA 1
ATOM 661 C C . ASP A 1 85 ? 23.215 6.056 5.061 1.00 94.06 85 ASP A C 1
ATOM 663 O O . ASP A 1 85 ? 23.911 5.470 5.889 1.00 94.06 85 ASP A O 1
ATOM 667 N N . LEU A 1 86 ? 21.883 5.927 5.046 1.00 93.81 86 LEU A N 1
ATOM 668 C CA . LEU A 1 86 ? 21.142 5.066 5.972 1.00 93.81 86 LEU A CA 1
ATOM 669 C C . LEU A 1 86 ? 21.446 3.581 5.740 1.00 93.81 86 LEU A C 1
ATOM 671 O O . LEU A 1 86 ? 21.586 2.813 6.697 1.00 93.81 86 LEU A O 1
ATOM 675 N N . TRP A 1 87 ? 21.571 3.176 4.476 1.00 94.31 87 TRP A N 1
ATOM 676 C CA . TRP A 1 87 ? 21.905 1.809 4.099 1.00 94.31 87 TRP A CA 1
ATOM 677 C C . TRP A 1 87 ? 23.343 1.445 4.488 1.00 94.31 87 TRP A C 1
ATOM 679 O O . TRP A 1 87 ? 23.561 0.447 5.186 1.00 94.31 87 TRP A O 1
ATOM 689 N N . ASP A 1 88 ? 24.312 2.260 4.070 1.00 93.12 88 ASP A N 1
ATOM 690 C CA . ASP A 1 88 ? 25.749 2.037 4.259 1.00 93.12 88 ASP A CA 1
ATOM 691 C C . ASP A 1 88 ? 26.174 2.243 5.716 1.00 93.12 88 ASP A C 1
ATOM 693 O O . ASP A 1 88 ? 27.054 1.539 6.211 1.00 93.12 88 ASP A O 1
ATOM 697 N N . GLY A 1 89 ? 25.474 3.116 6.447 1.00 90.38 89 GLY A N 1
ATOM 698 C CA . GLY A 1 89 ? 25.643 3.311 7.887 1.00 90.38 89 GLY A CA 1
ATOM 699 C C . GLY A 1 89 ? 25.279 2.090 8.744 1.00 90.38 89 GLY A C 1
ATOM 700 O O . GLY A 1 89 ? 25.518 2.102 9.948 1.00 90.38 89 GLY A O 1
ATOM 701 N N . GLY A 1 90 ? 24.721 1.025 8.153 1.00 85.81 90 GLY A N 1
ATOM 702 C CA . GLY A 1 90 ? 24.531 -0.263 8.827 1.00 85.81 90 GLY A CA 1
ATOM 703 C C . GLY A 1 90 ? 23.268 -0.383 9.684 1.00 85.81 90 GLY A C 1
ATOM 704 O O . GLY A 1 90 ? 23.146 -1.354 10.433 1.00 85.81 90 GLY A O 1
ATOM 705 N N . SER A 1 91 ? 22.317 0.550 9.565 1.00 90.56 91 SER A N 1
ATOM 706 C CA . SER A 1 91 ? 21.051 0.502 10.307 1.00 90.56 91 SER A CA 1
ATOM 707 C C . SER A 1 91 ? 20.239 -0.752 9.952 1.00 90.56 91 SER A C 1
ATOM 709 O O . SER A 1 91 ? 19.691 -0.885 8.856 1.00 90.56 91 SER A O 1
ATOM 711 N N . GLN A 1 92 ? 20.117 -1.682 10.901 1.00 92.44 92 GLN A N 1
ATOM 712 C CA . GLN A 1 92 ? 19.304 -2.891 10.717 1.00 92.44 92 GLN A CA 1
ATOM 713 C C . GLN A 1 92 ? 17.805 -2.575 10.700 1.00 92.44 92 GLN A C 1
ATOM 715 O O . GLN A 1 92 ? 17.048 -3.194 9.952 1.00 92.44 92 GLN A O 1
ATOM 720 N N . LYS A 1 93 ? 17.367 -1.586 11.488 1.00 94.25 93 LYS A N 1
ATOM 721 C CA . LYS A 1 93 ? 15.959 -1.180 11.541 1.00 94.25 93 LYS A CA 1
ATOM 722 C C . LYS A 1 93 ? 15.517 -0.510 10.247 1.00 94.25 93 LYS A C 1
ATOM 724 O O . LYS A 1 93 ? 14.446 -0.846 9.756 1.00 94.25 93 LYS A O 1
ATOM 729 N N . PHE A 1 94 ? 16.349 0.350 9.655 1.00 94.69 94 PHE A N 1
ATOM 730 C CA . PHE A 1 94 ? 16.060 0.959 8.356 1.00 94.69 94 PHE A CA 1
ATOM 731 C C . PHE A 1 94 ? 15.926 -0.103 7.265 1.00 94.69 94 PHE A C 1
ATOM 733 O O . PHE A 1 94 ? 14.955 -0.106 6.516 1.00 94.69 94 PHE A O 1
ATOM 740 N N . ARG A 1 95 ? 16.866 -1.056 7.208 1.00 94.00 95 ARG A N 1
ATOM 741 C CA . ARG A 1 95 ? 16.823 -2.160 6.236 1.00 94.00 95 ARG A CA 1
ATOM 742 C C . ARG A 1 95 ? 15.555 -2.999 6.393 1.00 94.00 95 ARG A C 1
ATOM 744 O O . ARG A 1 95 ? 14.905 -3.311 5.398 1.00 94.00 95 ARG A O 1
ATOM 751 N N . LYS A 1 96 ? 15.175 -3.316 7.637 1.00 92.94 96 LYS A N 1
ATOM 752 C CA . LYS A 1 96 ? 13.922 -4.018 7.948 1.00 92.94 96 LYS A CA 1
ATOM 753 C C . LYS A 1 96 ? 12.695 -3.204 7.522 1.00 92.94 96 LYS A C 1
ATOM 755 O O . LYS A 1 96 ? 11.797 -3.767 6.907 1.00 92.94 96 LYS A O 1
ATOM 760 N N . ALA A 1 97 ? 12.662 -1.907 7.817 1.00 93.44 97 ALA A N 1
ATOM 761 C CA . ALA A 1 97 ? 11.568 -1.020 7.436 1.00 93.44 97 ALA A CA 1
ATOM 762 C C . ALA A 1 97 ? 11.412 -0.924 5.914 1.00 93.44 97 ALA A C 1
ATOM 764 O O . ALA A 1 97 ? 10.326 -1.159 5.397 1.00 93.44 97 ALA A O 1
ATOM 765 N N . LEU A 1 98 ? 12.509 -0.690 5.190 1.00 93.00 98 LEU A N 1
ATOM 766 C CA . LEU A 1 98 ? 12.503 -0.626 3.731 1.00 93.00 98 LEU A CA 1
ATOM 767 C C . LEU A 1 98 ? 12.048 -1.952 3.105 1.00 93.00 98 LEU A C 1
ATOM 769 O O . LEU A 1 98 ? 11.274 -1.947 2.154 1.00 93.00 98 LEU A O 1
ATOM 773 N N . LYS A 1 99 ? 12.485 -3.092 3.654 1.00 92.88 99 LYS A N 1
ATOM 774 C CA . LYS A 1 99 ? 12.012 -4.420 3.238 1.00 92.88 99 LYS A CA 1
ATOM 775 C C . LYS A 1 99 ? 10.487 -4.537 3.333 1.00 92.88 99 LYS A C 1
ATOM 777 O O . LYS A 1 99 ? 9.847 -4.946 2.364 1.00 92.88 99 LYS A O 1
ATOM 782 N N . ILE A 1 100 ? 9.930 -4.173 4.491 1.00 91.00 100 ILE A N 1
ATOM 783 C CA . ILE A 1 100 ? 8.487 -4.225 4.760 1.00 91.00 100 ILE A CA 1
ATOM 784 C C . ILE A 1 100 ? 7.741 -3.285 3.804 1.00 91.00 100 ILE A C 1
ATOM 786 O O . ILE A 1 100 ? 6.829 -3.736 3.115 1.00 91.00 100 ILE A O 1
ATOM 790 N N . GLY A 1 101 ? 8.195 -2.036 3.667 1.00 90.38 101 GLY A N 1
ATOM 791 C CA . GLY A 1 101 ? 7.596 -1.052 2.761 1.00 90.38 101 GLY A CA 1
ATOM 792 C C . GLY A 1 101 ? 7.613 -1.465 1.291 1.00 90.38 101 GLY A C 1
ATOM 793 O O . GLY A 1 101 ? 6.677 -1.177 0.554 1.00 90.38 101 GLY A O 1
ATOM 794 N N . LEU A 1 102 ? 8.638 -2.191 0.838 1.00 89.38 102 LEU A N 1
ATOM 795 C CA . LEU A 1 102 ? 8.705 -2.724 -0.531 1.00 89.38 102 LEU A CA 1
ATOM 796 C C . LEU A 1 102 ? 7.840 -3.984 -0.739 1.00 89.38 102 LEU A C 1
ATOM 798 O O . LEU A 1 102 ? 7.680 -4.451 -1.878 1.00 89.38 102 LEU A O 1
ATOM 802 N N . GLY A 1 103 ? 7.318 -4.567 0.345 1.00 87.75 103 GLY A N 1
ATOM 803 C CA . GLY A 1 103 ? 6.590 -5.832 0.326 1.00 87.75 103 GLY A CA 1
ATOM 804 C C . GLY A 1 103 ? 7.414 -6.952 -0.312 1.00 87.75 103 GLY A C 1
ATOM 805 O O . GLY A 1 103 ? 6.944 -7.605 -1.248 1.00 87.75 103 GLY A O 1
ATOM 806 N N . VAL A 1 104 ? 8.678 -7.097 0.093 1.00 88.38 104 VAL A N 1
ATOM 807 C CA . VAL A 1 104 ? 9.579 -8.173 -0.359 1.00 88.38 104 VAL A CA 1
ATOM 808 C C . VAL A 1 104 ? 9.981 -9.059 0.814 1.00 88.38 104 VAL A C 1
ATOM 810 O O . VAL A 1 104 ? 10.072 -8.586 1.946 1.00 88.38 104 VAL A O 1
ATOM 813 N N . ASP A 1 105 ? 10.242 -10.335 0.536 1.00 86.69 105 ASP A N 1
ATOM 814 C CA . ASP A 1 105 ? 10.498 -11.332 1.580 1.00 86.69 105 ASP A CA 1
ATOM 815 C C . ASP A 1 105 ? 11.805 -11.047 2.325 1.00 86.69 105 ASP A C 1
ATOM 817 O O . ASP A 1 105 ? 11.838 -11.011 3.557 1.00 86.69 105 ASP A O 1
ATOM 821 N N . GLU A 1 106 ? 12.873 -10.779 1.569 1.00 91.00 106 GLU A N 1
ATOM 822 C CA . GLU A 1 106 ? 14.219 -10.526 2.079 1.00 91.00 106 GLU A CA 1
ATOM 823 C C . GLU A 1 106 ? 14.936 -9.418 1.306 1.00 91.00 106 GLU A C 1
ATOM 825 O O . GLU A 1 106 ? 14.755 -9.254 0.101 1.00 91.00 106 GLU A O 1
ATOM 830 N N . LEU A 1 107 ? 15.778 -8.649 1.998 1.00 93.25 107 LEU A N 1
ATOM 831 C CA . LEU A 1 107 ? 16.569 -7.579 1.390 1.00 93.25 107 LEU A CA 1
ATOM 832 C C . LEU A 1 107 ? 17.953 -7.505 2.047 1.00 93.25 107 LEU A C 1
ATOM 834 O O . LEU A 1 107 ? 18.109 -6.993 3.154 1.00 93.25 107 LEU A O 1
ATOM 838 N N . HIS A 1 108 ? 18.965 -8.030 1.360 1.00 92.75 108 HIS A N 1
ATOM 839 C CA . HIS A 1 108 ? 20.334 -8.156 1.867 1.00 92.75 108 HIS A CA 1
ATOM 840 C C . HIS A 1 108 ? 21.297 -7.128 1.277 1.00 92.75 108 HIS A C 1
ATOM 842 O O . HIS A 1 108 ? 22.294 -6.787 1.912 1.00 92.75 108 HIS A O 1
ATOM 848 N N . SER A 1 109 ? 21.024 -6.624 0.072 1.00 93.06 109 SER A N 1
ATOM 849 C CA . SER A 1 109 ? 21.891 -5.641 -0.581 1.00 93.06 109 SER A CA 1
ATOM 850 C C . SER A 1 109 ? 21.102 -4.602 -1.368 1.00 93.06 109 SER A C 1
ATOM 852 O O . SER A 1 109 ? 20.064 -4.899 -1.960 1.00 93.06 109 SER A O 1
ATOM 854 N N . LEU A 1 110 ? 21.632 -3.380 -1.383 1.00 93.25 110 LEU A N 1
ATOM 855 C CA . LEU A 1 110 ? 21.184 -2.281 -2.223 1.00 93.25 110 LEU A CA 1
ATOM 856 C C . LEU A 1 110 ? 22.337 -1.932 -3.158 1.00 93.25 110 LEU A C 1
ATOM 858 O O . LEU A 1 110 ? 23.419 -1.553 -2.713 1.00 93.25 110 LEU A O 1
ATOM 862 N N . ARG A 1 111 ? 22.113 -2.083 -4.460 1.00 92.06 111 ARG A N 1
ATOM 863 C CA . ARG A 1 111 ? 23.073 -1.712 -5.496 1.00 92.06 111 ARG A CA 1
ATOM 864 C C . ARG A 1 111 ? 22.557 -0.476 -6.202 1.00 92.06 111 ARG A C 1
ATOM 866 O O . ARG A 1 111 ? 21.435 -0.470 -6.702 1.00 92.06 111 ARG A O 1
ATOM 873 N N . THR A 1 112 ? 23.386 0.559 -6.269 1.00 89.62 112 THR A N 1
ATOM 874 C CA . THR A 1 112 ? 23.050 1.711 -7.096 1.00 89.62 112 THR A CA 1
ATOM 875 C C . THR A 1 112 ? 23.653 1.583 -8.484 1.00 89.62 112 THR A C 1
ATOM 877 O O . THR A 1 112 ? 24.814 1.204 -8.618 1.00 89.62 112 THR A O 1
ATOM 880 N N . VAL A 1 113 ? 22.861 1.891 -9.502 1.00 89.88 113 VAL A N 1
ATOM 881 C CA . VAL A 1 113 ? 23.229 1.766 -10.910 1.00 89.88 113 VAL A CA 1
ATOM 882 C C . VAL A 1 113 ? 22.631 2.897 -11.743 1.00 89.88 113 VAL A C 1
ATOM 884 O O . VAL A 1 113 ? 21.540 3.378 -11.438 1.00 89.88 113 VAL A O 1
ATOM 887 N N . PRO A 1 114 ? 23.277 3.312 -12.841 1.00 88.00 114 PRO A N 1
ATOM 888 C CA . PRO A 1 114 ? 22.645 4.163 -13.839 1.00 88.00 114 PRO A CA 1
ATOM 889 C C . PRO A 1 114 ? 21.309 3.585 -14.334 1.00 88.00 114 PRO A C 1
ATOM 891 O O . PRO A 1 114 ? 21.138 2.376 -14.480 1.00 88.00 114 PRO A O 1
ATOM 894 N N . VAL A 1 115 ? 20.350 4.455 -14.674 1.00 85.69 115 VAL A N 1
ATOM 895 C CA . VAL A 1 115 ? 19.047 4.022 -15.229 1.00 85.69 115 VAL A CA 1
ATOM 896 C C . VAL A 1 115 ? 19.218 3.238 -16.535 1.00 85.69 115 VAL A C 1
ATOM 898 O O . VAL A 1 115 ? 18.416 2.357 -16.834 1.00 85.69 115 VAL A O 1
ATOM 901 N N . THR A 1 116 ? 20.252 3.550 -17.318 1.00 87.75 116 THR A N 1
ATOM 902 C CA . THR A 1 116 ? 20.617 2.798 -18.527 1.00 87.75 116 THR A CA 1
ATOM 903 C C . THR A 1 116 ? 20.945 1.344 -18.218 1.00 87.75 116 THR A C 1
ATOM 905 O O . THR A 1 116 ? 20.549 0.463 -18.975 1.00 87.75 116 THR A O 1
ATOM 908 N N . ASP A 1 117 ? 21.584 1.094 -17.081 1.00 89.31 117 ASP A N 1
ATOM 909 C CA . ASP A 1 117 ? 22.051 -0.230 -16.692 1.00 89.31 117 ASP A CA 1
ATOM 910 C C . ASP A 1 117 ? 20.892 -1.041 -16.113 1.00 89.31 117 ASP A C 1
ATOM 912 O O . ASP A 1 117 ? 20.736 -2.200 -16.471 1.00 89.31 117 ASP A O 1
ATOM 916 N N . LEU A 1 118 ? 19.987 -0.410 -15.346 1.00 87.19 118 LEU A N 1
ATOM 917 C CA . LEU A 1 118 ? 18.708 -1.028 -14.951 1.00 87.19 118 LEU A CA 1
ATOM 918 C C . LEU A 1 118 ? 17.896 -1.487 -16.166 1.00 87.19 118 LEU A C 1
ATOM 920 O O . LEU A 1 118 ? 17.328 -2.576 -16.171 1.00 87.19 118 LEU A O 1
ATOM 924 N N . ARG A 1 119 ? 17.840 -0.653 -17.210 1.00 88.44 119 ARG A N 1
ATOM 925 C CA . ARG A 1 119 ? 17.138 -0.982 -18.457 1.00 88.44 119 ARG A CA 1
ATOM 926 C C . ARG A 1 119 ? 17.781 -2.158 -19.179 1.00 88.44 119 ARG A C 1
ATOM 928 O O . ARG A 1 119 ? 17.052 -3.011 -19.685 1.00 88.44 119 ARG A O 1
ATOM 935 N N . ALA A 1 120 ? 19.111 -2.166 -19.252 1.00 88.50 120 ALA A N 1
ATOM 936 C CA . ALA A 1 120 ? 19.879 -3.225 -19.892 1.00 88.50 120 ALA A CA 1
ATOM 937 C C . ALA A 1 120 ? 19.758 -4.547 -19.122 1.00 88.50 120 ALA A C 1
ATOM 939 O O . ALA A 1 120 ? 19.558 -5.588 -19.733 1.00 88.50 120 ALA A O 1
ATOM 940 N N . GLU A 1 121 ? 19.801 -4.501 -17.793 1.00 89.06 121 GLU A N 1
ATOM 941 C CA . GLU A 1 121 ? 19.637 -5.672 -16.936 1.00 89.06 121 GLU A CA 1
ATOM 942 C C . GLU A 1 121 ? 18.224 -6.246 -17.014 1.00 89.06 121 GLU A C 1
ATOM 944 O O . GLU A 1 121 ? 18.061 -7.446 -17.168 1.00 89.06 121 GLU A O 1
ATOM 949 N N . ALA A 1 122 ? 17.183 -5.414 -17.001 1.00 87.50 122 ALA A N 1
ATOM 950 C CA . ALA A 1 122 ? 15.818 -5.910 -17.167 1.00 87.50 122 ALA A CA 1
ATOM 951 C C . ALA A 1 122 ? 15.603 -6.593 -18.526 1.00 87.50 122 ALA A C 1
ATOM 953 O O . ALA A 1 122 ? 14.877 -7.581 -18.613 1.00 87.50 122 ALA A O 1
ATOM 954 N N . ALA A 1 123 ? 16.258 -6.099 -19.580 1.00 86.69 123 ALA A N 1
ATOM 955 C CA . ALA A 1 123 ? 16.207 -6.703 -20.906 1.00 86.69 123 ALA A CA 1
ATOM 956 C C . ALA A 1 123 ? 16.792 -8.127 -20.953 1.00 86.69 123 ALA A C 1
ATOM 958 O O . ALA A 1 123 ? 16.375 -8.903 -21.811 1.00 86.69 123 ALA A O 1
ATOM 959 N N . THR A 1 124 ? 17.695 -8.508 -20.037 1.00 86.75 124 THR A N 1
ATOM 960 C CA . THR A 1 124 ? 18.268 -9.869 -20.012 1.00 86.75 124 THR A CA 1
ATOM 961 C C . THR A 1 124 ? 17.284 -10.934 -19.530 1.00 86.75 124 THR A C 1
ATOM 963 O O . THR A 1 124 ? 17.540 -12.116 -19.732 1.00 86.75 124 THR A O 1
ATOM 966 N N . TYR A 1 125 ? 16.144 -10.536 -18.953 1.00 85.25 125 TYR A N 1
ATOM 967 C CA . TYR A 1 125 ? 15.056 -11.448 -18.575 1.00 85.25 125 TYR A CA 1
ATOM 968 C C . TYR A 1 125 ? 14.146 -11.827 -19.755 1.00 85.25 125 TYR A C 1
ATOM 970 O O . TYR A 1 125 ? 13.153 -12.532 -19.565 1.00 85.25 125 TYR A O 1
ATOM 978 N N . SER A 1 126 ? 14.442 -11.338 -20.965 1.00 81.50 126 SER A N 1
ATOM 979 C CA . SER A 1 126 ? 13.760 -11.783 -22.177 1.00 81.50 126 SER A CA 1
ATOM 980 C C . SER A 1 126 ? 14.327 -13.122 -22.641 1.00 81.50 126 SER A C 1
ATOM 982 O O . SER A 1 126 ? 15.501 -13.214 -22.992 1.00 81.50 126 SER A O 1
ATOM 984 N N . ASP A 1 127 ? 13.464 -14.126 -22.753 1.00 76.25 127 ASP A N 1
ATOM 985 C CA . ASP A 1 127 ? 13.793 -15.411 -23.388 1.00 76.25 127 ASP A CA 1
ATOM 986 C C . ASP A 1 127 ? 13.870 -15.328 -24.916 1.00 76.25 127 ASP A C 1
ATOM 988 O O . ASP A 1 127 ? 14.317 -16.259 -25.585 1.00 76.25 127 ASP A O 1
ATOM 992 N N . ASN A 1 128 ? 13.429 -14.205 -25.479 1.00 74.75 128 ASN A N 1
ATOM 993 C CA . ASN A 1 128 ? 13.519 -13.918 -26.897 1.00 74.75 128 ASN A CA 1
ATOM 994 C C . ASN A 1 128 ? 14.095 -12.505 -27.078 1.00 74.75 128 ASN A C 1
ATOM 996 O O . ASN A 1 128 ? 13.332 -11.545 -27.229 1.00 74.75 128 ASN A O 1
ATOM 1000 N N . PRO A 1 129 ? 15.429 -12.337 -27.009 1.00 68.38 129 PRO A N 1
ATOM 1001 C CA . PRO A 1 129 ? 16.062 -11.022 -27.117 1.00 68.38 129 PRO A CA 1
ATOM 1002 C C . PRO A 1 129 ? 15.780 -10.339 -28.466 1.00 68.38 129 PRO A C 1
ATOM 1004 O O . PRO A 1 129 ? 15.791 -9.107 -28.533 1.00 68.38 129 PRO A O 1
ATOM 1007 N N . ASP A 1 130 ? 15.454 -11.120 -29.501 1.00 72.25 130 ASP A N 1
ATOM 1008 C CA . ASP A 1 130 ? 15.103 -10.636 -30.838 1.00 72.25 130 ASP A CA 1
ATOM 1009 C C . ASP A 1 130 ? 13.681 -10.045 -30.911 1.00 72.25 130 ASP A C 1
ATOM 1011 O O . ASP A 1 130 ? 13.371 -9.276 -31.826 1.00 72.25 130 ASP A O 1
ATOM 1015 N N . ASP A 1 131 ? 12.812 -10.321 -29.927 1.00 81.00 131 ASP A N 1
ATOM 1016 C CA . ASP A 1 131 ? 11.544 -9.604 -29.781 1.00 81.00 131 ASP A CA 1
ATOM 1017 C C . ASP A 1 131 ? 11.796 -8.220 -29.165 1.00 81.00 131 ASP A C 1
ATOM 1019 O O . ASP A 1 131 ? 11.696 -7.988 -27.954 1.00 81.00 131 ASP A O 1
ATOM 1023 N N . ALA A 1 132 ? 12.075 -7.254 -30.041 1.00 82.50 132 ALA A N 1
ATOM 1024 C CA . ALA A 1 132 ? 12.269 -5.856 -29.668 1.00 82.50 132 ALA A CA 1
ATOM 1025 C C . ALA A 1 132 ? 11.086 -5.271 -28.868 1.00 82.50 132 ALA A C 1
ATOM 1027 O O . ALA A 1 132 ? 11.263 -4.322 -28.100 1.00 82.50 132 ALA A O 1
ATOM 1028 N N . GLY A 1 133 ? 9.873 -5.814 -29.024 1.00 82.81 133 GLY A N 1
ATOM 1029 C CA . GLY A 1 133 ? 8.685 -5.383 -28.297 1.00 82.81 133 GLY A CA 1
ATOM 1030 C C . GLY A 1 133 ? 8.677 -5.827 -26.834 1.00 82.81 133 GLY A C 1
ATOM 1031 O O . GLY A 1 133 ? 8.261 -5.043 -25.977 1.00 82.81 133 GLY A O 1
ATOM 1032 N N . ILE A 1 134 ? 9.117 -7.053 -26.548 1.00 83.06 134 ILE A N 1
ATOM 1033 C CA . ILE A 1 134 ? 9.254 -7.592 -25.185 1.00 83.06 134 ILE A CA 1
ATOM 1034 C C . ILE A 1 134 ? 10.457 -6.964 -24.491 1.00 83.06 134 ILE A C 1
ATOM 1036 O O . ILE A 1 134 ? 10.309 -6.422 -23.395 1.00 83.06 134 ILE A O 1
ATOM 1040 N N . THR A 1 135 ? 11.611 -6.940 -25.161 1.00 83.69 135 THR A N 1
ATOM 1041 C CA . THR A 1 135 ? 12.846 -6.336 -24.646 1.00 83.69 135 THR A CA 1
ATOM 1042 C C . THR A 1 135 ? 12.615 -4.878 -24.243 1.00 83.69 135 THR A C 1
ATOM 1044 O O . THR A 1 135 ? 12.949 -4.470 -23.130 1.00 83.69 135 THR A O 1
ATOM 1047 N N . LYS A 1 136 ? 11.930 -4.095 -25.091 1.00 83.75 136 LYS A N 1
ATOM 1048 C CA . LYS A 1 136 ? 11.549 -2.717 -24.754 1.00 83.75 136 LYS A CA 1
ATOM 1049 C C . LYS A 1 136 ? 10.601 -2.647 -23.553 1.00 83.75 136 LYS A C 1
ATOM 1051 O O . LYS A 1 136 ? 10.773 -1.775 -22.706 1.00 83.75 136 LYS A O 1
ATOM 1056 N N . ALA A 1 137 ? 9.606 -3.533 -23.469 1.00 81.56 137 ALA A N 1
ATOM 1057 C CA . ALA A 1 137 ? 8.660 -3.544 -22.355 1.00 81.56 137 ALA A CA 1
ATOM 1058 C C . ALA A 1 137 ? 9.354 -3.834 -21.014 1.00 81.56 137 ALA A C 1
ATOM 1060 O O . ALA A 1 137 ? 9.038 -3.181 -20.021 1.00 81.56 137 ALA A O 1
ATOM 1061 N N . LEU A 1 138 ? 10.318 -4.757 -20.988 1.00 84.38 138 LEU A N 1
ATOM 1062 C CA . LEU A 1 138 ? 11.144 -5.049 -19.815 1.00 84.38 138 LEU A CA 1
ATOM 1063 C C . LEU A 1 138 ? 11.977 -3.835 -19.392 1.00 84.38 138 LEU A C 1
ATOM 1065 O O . LEU A 1 138 ? 11.884 -3.391 -18.246 1.00 84.38 138 LEU A O 1
ATOM 1069 N N . SER A 1 139 ? 12.722 -3.238 -20.328 1.00 84.00 139 SER A N 1
ATOM 1070 C CA . SER A 1 139 ? 13.516 -2.035 -20.059 1.00 84.00 139 SER A CA 1
ATOM 1071 C C . SER A 1 139 ? 12.658 -0.875 -19.543 1.00 84.00 139 SER A C 1
ATOM 1073 O O . SER A 1 139 ? 13.020 -0.217 -18.566 1.00 84.00 139 SER A O 1
ATOM 1075 N N . ASP A 1 140 ? 11.507 -0.620 -20.168 1.00 82.44 140 ASP A N 1
ATOM 1076 C CA . ASP A 1 140 ? 10.587 0.435 -19.735 1.00 82.44 140 ASP A CA 1
ATOM 1077 C C . ASP A 1 140 ? 10.034 0.160 -18.328 1.00 82.44 140 ASP A C 1
ATOM 1079 O O . ASP A 1 140 ? 9.885 1.094 -17.541 1.00 82.44 140 ASP A O 1
ATOM 1083 N N . SER A 1 141 ? 9.783 -1.109 -17.992 1.00 78.44 141 SER A N 1
ATOM 1084 C CA . SER A 1 141 ? 9.245 -1.520 -16.690 1.00 78.44 141 SER A CA 1
ATOM 1085 C C . SER A 1 141 ? 10.228 -1.283 -15.546 1.00 78.44 141 SER A C 1
ATOM 1087 O O . SER A 1 141 ? 9.830 -0.754 -14.513 1.00 78.44 141 SER A O 1
ATOM 1089 N N . ALA A 1 142 ? 11.516 -1.580 -15.734 1.00 80.00 142 ALA A N 1
ATOM 1090 C CA . ALA A 1 142 ? 12.541 -1.316 -14.717 1.00 80.00 142 ALA A CA 1
ATOM 1091 C C . ALA A 1 142 ? 12.842 0.179 -14.519 1.00 80.00 142 ALA A C 1
ATOM 1093 O O . ALA A 1 142 ? 13.350 0.588 -13.477 1.00 80.00 142 ALA A O 1
ATOM 1094 N N . ALA A 1 143 ? 12.519 1.014 -15.510 1.00 77.25 143 ALA A N 1
ATOM 1095 C CA . ALA A 1 143 ? 12.655 2.465 -15.419 1.00 77.25 143 ALA A CA 1
ATOM 1096 C C . ALA A 1 143 ? 11.346 3.186 -15.045 1.00 77.25 143 ALA A C 1
ATOM 1098 O O . ALA A 1 143 ? 11.343 4.424 -14.976 1.00 77.25 143 ALA A O 1
ATOM 1099 N N . ALA A 1 144 ? 10.254 2.440 -14.843 1.00 72.69 144 ALA A N 1
ATOM 1100 C CA . ALA A 1 144 ? 8.950 2.982 -14.491 1.00 72.69 144 ALA A CA 1
ATOM 1101 C C . ALA A 1 144 ? 8.967 3.569 -13.075 1.00 72.69 144 ALA A C 1
ATOM 1103 O O . ALA A 1 144 ? 9.687 3.089 -12.204 1.00 72.69 144 ALA A O 1
ATOM 1104 N N . HIS A 1 145 ? 8.202 4.644 -12.875 1.00 76.94 145 HIS A N 1
ATOM 1105 C CA . HIS A 1 145 ? 8.146 5.365 -11.599 1.00 76.94 145 HIS A CA 1
ATOM 1106 C C . HIS A 1 145 ? 7.130 4.709 -10.670 1.00 76.94 145 HIS A C 1
ATOM 1108 O O . HIS A 1 145 ? 6.131 4.189 -11.167 1.00 76.94 145 HIS A O 1
ATOM 1114 N N . ASP A 1 146 ? 7.382 4.757 -9.360 1.00 76.62 146 ASP A N 1
ATOM 1115 C CA . ASP A 1 146 ? 6.505 4.225 -8.303 1.00 76.62 146 ASP A CA 1
ATOM 1116 C C . ASP A 1 146 ? 6.134 2.755 -8.537 1.00 76.62 146 ASP A C 1
ATOM 1118 O O . ASP A 1 146 ? 5.007 2.301 -8.317 1.00 76.62 146 ASP A O 1
ATOM 1122 N N . ARG A 1 147 ? 7.105 2.005 -9.066 1.00 84.50 147 ARG A N 1
ATOM 1123 C CA . ARG A 1 147 ? 6.962 0.595 -9.397 1.00 84.50 147 ARG A CA 1
ATOM 1124 C C . ARG A 1 147 ? 8.189 -0.194 -8.999 1.00 84.50 147 ARG A C 1
ATOM 1126 O O . ARG A 1 147 ? 9.321 0.288 -9.049 1.00 84.50 147 ARG A O 1
ATOM 1133 N N . LEU A 1 148 ? 7.921 -1.446 -8.666 1.00 87.88 148 LEU A N 1
ATOM 1134 C CA . LEU A 1 148 ? 8.907 -2.464 -8.381 1.00 87.88 148 LEU A CA 1
ATOM 1135 C C . LEU A 1 148 ? 8.812 -3.548 -9.442 1.00 87.88 148 LEU A C 1
ATOM 1137 O O . LEU A 1 148 ? 7.810 -4.261 -9.524 1.00 87.88 148 LEU A O 1
ATOM 1141 N N . PHE A 1 149 ? 9.855 -3.665 -10.256 1.00 88.81 149 PHE A N 1
ATOM 1142 C CA . PHE A 1 149 ? 10.018 -4.802 -11.145 1.00 88.81 149 PHE A CA 1
ATOM 1143 C C . PHE A 1 149 ? 10.569 -5.988 -10.341 1.00 88.81 149 PHE A C 1
ATOM 1145 O O . PHE A 1 149 ? 11.690 -5.937 -9.834 1.00 88.81 149 PHE A O 1
ATOM 1152 N N . LYS A 1 150 ? 9.754 -7.035 -10.198 1.00 88.19 150 LYS A N 1
ATOM 1153 C CA . LYS A 1 150 ? 10.048 -8.303 -9.520 1.00 88.19 150 LYS A CA 1
ATOM 1154 C C . LYS A 1 150 ? 10.022 -9.431 -10.559 1.00 88.19 150 LYS A C 1
ATOM 1156 O O . LYS A 1 150 ? 8.982 -10.075 -10.723 1.00 88.19 150 LYS A O 1
ATOM 1161 N N . PRO A 1 151 ? 11.112 -9.654 -11.313 1.00 82.94 151 PRO A N 1
ATOM 1162 C CA . PRO A 1 151 ? 11.178 -10.789 -12.216 1.00 82.94 151 PRO A CA 1
ATOM 1163 C C . PRO A 1 151 ? 10.998 -12.106 -11.438 1.00 82.94 151 PRO A C 1
ATOM 1165 O O . PRO A 1 151 ? 11.541 -12.253 -10.338 1.00 82.94 151 PRO A O 1
ATOM 1168 N N . PRO A 1 152 ? 10.226 -13.061 -11.977 1.00 80.56 152 PRO A N 1
ATOM 1169 C CA . PRO A 1 152 ? 10.074 -14.383 -11.377 1.00 80.56 152 PRO A CA 1
ATOM 1170 C C . PRO A 1 152 ? 11.400 -15.160 -11.413 1.00 80.56 152 PRO A C 1
ATOM 1172 O O . PRO A 1 152 ? 12.241 -14.946 -12.281 1.00 80.56 152 PRO A O 1
ATOM 1175 N N . LEU A 1 153 ? 11.573 -16.094 -10.474 1.00 76.50 153 LEU A N 1
ATOM 1176 C CA . LEU A 1 153 ? 12.815 -16.867 -10.331 1.00 76.50 153 LEU A CA 1
ATOM 1177 C C . LEU A 1 153 ? 13.051 -17.882 -11.458 1.00 76.50 153 LEU A C 1
ATOM 1179 O O . LEU A 1 153 ? 14.199 -18.159 -11.787 1.00 76.50 153 LEU A O 1
ATOM 1183 N N . ALA A 1 154 ? 11.982 -18.468 -12.000 1.00 75.62 154 ALA A N 1
ATOM 1184 C CA . ALA A 1 154 ? 12.070 -19.600 -12.926 1.00 75.62 154 ALA A CA 1
ATOM 1185 C C . ALA A 1 154 ? 11.213 -19.442 -14.191 1.00 75.62 154 ALA A C 1
ATOM 1187 O O . ALA A 1 154 ? 11.374 -20.221 -15.127 1.00 75.62 154 ALA A O 1
ATOM 1188 N N . ASP A 1 155 ? 10.315 -18.454 -14.228 1.00 76.12 155 ASP A N 1
ATOM 1189 C CA . ASP A 1 155 ? 9.393 -18.282 -15.348 1.00 76.12 155 ASP A CA 1
ATOM 1190 C C . ASP A 1 155 ? 9.916 -17.238 -16.335 1.00 76.12 155 ASP A C 1
ATOM 1192 O O . ASP A 1 155 ? 10.114 -16.080 -15.968 1.00 76.12 155 ASP A O 1
ATOM 1196 N N . PRO A 1 156 ? 10.068 -17.580 -17.615 1.00 76.81 156 PRO A N 1
ATOM 1197 C CA . PRO A 1 156 ? 10.558 -16.615 -18.577 1.00 76.81 156 PRO A CA 1
ATOM 1198 C C . PRO A 1 156 ? 9.541 -15.524 -18.907 1.00 76.81 156 PRO A C 1
ATOM 1200 O O . PRO A 1 156 ? 8.334 -15.779 -19.038 1.00 76.81 156 PRO A O 1
ATOM 1203 N N . LEU A 1 157 ? 10.030 -14.294 -19.089 1.00 83.38 157 LEU A N 1
ATOM 1204 C CA . LEU A 1 157 ? 9.219 -13.121 -19.428 1.00 83.38 157 LEU A CA 1
ATOM 1205 C C . LEU A 1 157 ? 9.079 -12.961 -20.951 1.00 83.38 157 LEU A C 1
ATOM 1207 O O . LEU A 1 157 ? 9.468 -11.958 -21.537 1.00 83.38 157 LEU A O 1
ATOM 1211 N N . ASP A 1 158 ? 8.467 -13.963 -21.579 1.00 82.81 158 ASP A N 1
ATOM 1212 C CA . ASP A 1 158 ? 8.291 -14.123 -23.035 1.00 82.81 158 ASP A CA 1
ATOM 1213 C C . ASP A 1 158 ? 7.035 -13.446 -23.626 1.00 82.81 158 ASP A C 1
ATOM 1215 O O . ASP A 1 158 ? 6.735 -13.582 -24.811 1.00 82.81 158 ASP A O 1
ATOM 1219 N N . THR A 1 159 ? 6.247 -12.740 -22.815 1.00 81.75 159 THR A N 1
ATOM 1220 C CA . THR A 1 159 ? 5.036 -12.044 -23.268 1.00 81.75 159 THR A CA 1
ATOM 1221 C C . THR A 1 159 ? 4.824 -10.760 -22.482 1.00 81.75 159 THR A C 1
ATOM 1223 O O . THR A 1 159 ? 5.109 -10.680 -21.286 1.00 81.75 159 THR A O 1
ATOM 1226 N N . ARG A 1 160 ? 4.202 -9.756 -23.114 1.00 77.50 160 ARG A N 1
ATOM 1227 C CA . ARG A 1 160 ? 3.840 -8.490 -22.443 1.00 77.50 160 ARG A CA 1
ATOM 1228 C C . ARG A 1 160 ? 2.973 -8.694 -21.198 1.00 77.50 160 ARG A C 1
ATOM 1230 O O . ARG A 1 160 ? 3.095 -7.939 -20.240 1.00 77.50 160 ARG A O 1
ATOM 1237 N N . THR A 1 161 ? 2.115 -9.712 -21.197 1.00 79.19 161 THR A N 1
ATOM 1238 C CA . THR A 1 161 ? 1.281 -10.050 -20.038 1.00 79.19 161 THR A CA 1
ATOM 1239 C C . THR A 1 161 ? 2.119 -10.563 -18.871 1.00 79.19 161 THR A C 1
ATOM 1241 O O . THR A 1 161 ? 1.871 -10.160 -17.737 1.00 79.19 161 THR A O 1
ATOM 1244 N N . LYS A 1 162 ? 3.116 -11.422 -19.122 1.00 82.44 162 LYS A N 1
ATOM 1245 C CA . LYS A 1 162 ? 4.033 -11.875 -18.067 1.00 82.44 162 LYS A CA 1
ATOM 1246 C C . LYS A 1 162 ? 4.888 -10.721 -17.540 1.00 82.44 162 LYS A C 1
ATOM 1248 O O . LYS A 1 162 ? 4.983 -10.570 -16.328 1.00 82.44 162 LYS A O 1
ATOM 1253 N N . VAL A 1 163 ? 5.394 -9.849 -18.420 1.00 81.69 163 VAL A N 1
ATOM 1254 C CA . VAL A 1 163 ? 6.110 -8.623 -18.015 1.00 81.69 163 VAL A CA 1
ATOM 1255 C C . VAL A 1 163 ? 5.242 -7.764 -17.094 1.00 81.69 163 VAL A C 1
ATOM 1257 O O . VAL A 1 163 ? 5.679 -7.400 -16.012 1.00 81.69 163 VAL A O 1
ATOM 1260 N N . ALA A 1 164 ? 3.985 -7.499 -17.466 1.00 77.62 164 ALA A N 1
ATOM 1261 C CA . ALA A 1 164 ? 3.076 -6.703 -16.642 1.00 77.62 164 ALA A CA 1
ATOM 1262 C C . ALA A 1 164 ? 2.792 -7.335 -15.266 1.00 77.62 164 ALA A C 1
ATOM 1264 O O . ALA A 1 164 ? 2.644 -6.611 -14.285 1.00 77.62 164 ALA A O 1
ATOM 1265 N N . LYS A 1 165 ? 2.738 -8.672 -15.175 1.00 81.00 165 LYS A N 1
ATOM 1266 C CA . LYS A 1 165 ? 2.563 -9.400 -13.905 1.00 81.00 165 LYS A CA 1
ATOM 1267 C C . LYS A 1 165 ? 3.788 -9.329 -12.991 1.00 81.00 165 LYS A C 1
ATOM 1269 O O . LYS A 1 165 ? 3.624 -9.442 -11.780 1.00 81.00 165 LYS A O 1
ATOM 1274 N N . ALA A 1 166 ? 4.978 -9.138 -13.553 1.00 83.56 166 ALA A N 1
ATOM 1275 C CA . ALA A 1 166 ? 6.223 -8.968 -12.808 1.00 83.56 166 ALA A CA 1
ATOM 1276 C C . ALA A 1 166 ? 6.389 -7.548 -12.233 1.00 83.56 166 ALA A C 1
ATOM 1278 O O . ALA A 1 166 ? 7.438 -7.221 -11.691 1.00 83.56 166 ALA A O 1
ATOM 1279 N N . ILE A 1 167 ? 5.383 -6.678 -12.359 1.00 82.75 167 ILE A N 1
ATOM 1280 C CA . ILE A 1 167 ? 5.440 -5.296 -11.886 1.00 82.75 167 ILE A CA 1
ATOM 1281 C C . ILE A 1 167 ? 4.431 -5.105 -10.759 1.00 82.75 167 ILE A C 1
ATOM 1283 O O . ILE A 1 167 ? 3.243 -5.384 -10.916 1.00 82.75 167 ILE A O 1
ATOM 1287 N N . SER A 1 168 ? 4.896 -4.571 -9.635 1.00 83.50 168 SER A N 1
ATOM 1288 C CA . SER A 1 168 ? 4.045 -4.115 -8.534 1.00 83.50 168 SER A CA 1
ATOM 1289 C C . SER A 1 168 ? 4.073 -2.593 -8.452 1.00 83.50 168 SER A C 1
ATOM 1291 O O . SER A 1 168 ? 5.133 -1.991 -8.615 1.00 83.50 168 SER A O 1
ATOM 1293 N N . TYR A 1 169 ? 2.924 -1.966 -8.196 1.00 84.62 169 TYR A N 1
ATOM 1294 C CA . TYR A 1 169 ? 2.890 -0.556 -7.804 1.00 84.62 169 TYR A CA 1
ATOM 1295 C C . TYR A 1 169 ? 3.408 -0.403 -6.374 1.00 84.62 169 TYR A C 1
ATOM 1297 O O . TYR A 1 169 ? 3.224 -1.300 -5.549 1.00 84.62 169 TYR A O 1
ATOM 1305 N N . LEU A 1 170 ? 4.049 0.730 -6.103 1.00 86.06 170 LEU A N 1
ATOM 1306 C CA . LEU A 1 170 ? 4.536 1.111 -4.785 1.00 86.06 170 LEU A CA 1
ATOM 1307 C C . LEU A 1 170 ? 4.009 2.493 -4.387 1.00 86.06 170 LEU A C 1
ATOM 1309 O O . LEU A 1 170 ? 3.774 3.336 -5.257 1.00 86.06 170 LEU A O 1
ATOM 1313 N N . PRO A 1 171 ? 3.850 2.760 -3.082 1.00 83.75 171 PRO A N 1
ATOM 1314 C CA . PRO A 1 171 ? 3.641 4.114 -2.588 1.00 83.75 171 PRO A CA 1
ATOM 1315 C C . PRO A 1 171 ? 4.921 4.963 -2.740 1.00 83.75 171 PRO A C 1
ATOM 1317 O O . PRO A 1 171 ? 5.991 4.463 -3.107 1.00 83.75 171 PRO A O 1
ATOM 1320 N N . GLN A 1 172 ? 4.826 6.269 -2.468 1.00 82.06 172 GLN A N 1
ATOM 1321 C CA . GLN A 1 172 ? 5.986 7.164 -2.551 1.00 82.06 172 GLN A CA 1
ATOM 1322 C C . GLN A 1 172 ? 7.046 6.810 -1.504 1.00 82.06 172 GLN A C 1
ATOM 1324 O O . GLN A 1 172 ? 6.791 6.087 -0.551 1.00 82.06 172 GLN A O 1
ATOM 1329 N N . PHE A 1 173 ? 8.266 7.343 -1.651 1.00 84.81 173 PHE A N 1
ATOM 1330 C CA . PHE A 1 173 ? 9.409 6.841 -0.866 1.00 84.81 173 PHE A CA 1
ATOM 1331 C C . PHE A 1 173 ? 9.245 7.104 0.624 1.00 84.81 173 PHE A C 1
ATOM 1333 O O . PHE A 1 173 ? 9.483 6.220 1.439 1.00 84.81 173 PHE A O 1
ATOM 1340 N N . LYS A 1 174 ? 8.772 8.303 0.959 1.00 81.81 174 LYS A N 1
ATOM 1341 C CA . LYS A 1 174 ? 8.429 8.675 2.330 1.00 81.81 174 LYS A CA 1
ATOM 1342 C C . LYS A 1 174 ? 7.383 7.746 2.962 1.00 81.81 174 LYS A C 1
ATOM 1344 O O . LYS A 1 174 ? 7.399 7.592 4.169 1.00 81.81 174 LYS A O 1
ATOM 1349 N N . ASP A 1 175 ? 6.539 7.120 2.145 1.00 86.31 175 ASP A N 1
ATOM 1350 C CA . ASP A 1 175 ? 5.444 6.250 2.571 1.00 86.31 175 ASP A CA 1
ATOM 1351 C C . ASP A 1 175 ? 5.867 4.761 2.572 1.00 86.31 175 ASP A C 1
ATOM 1353 O O . ASP A 1 175 ? 5.080 3.894 2.937 1.00 86.31 175 ASP A O 1
ATOM 1357 N N . LEU A 1 176 ? 7.103 4.446 2.150 1.00 89.62 176 LEU A N 1
ATOM 1358 C CA . LEU A 1 176 ? 7.724 3.122 2.318 1.00 89.62 176 LEU A CA 1
ATOM 1359 C C . LEU A 1 176 ? 8.375 2.962 3.699 1.00 89.62 176 LEU A C 1
ATOM 1361 O O . LEU A 1 176 ? 8.759 1.854 4.069 1.00 89.62 176 LEU A O 1
ATOM 1365 N N . LEU A 1 177 ? 8.578 4.059 4.428 1.00 93.44 177 LEU A N 1
ATOM 1366 C CA . LEU A 1 177 ? 9.184 4.055 5.753 1.00 93.44 177 LEU A CA 1
ATOM 1367 C C . LEU A 1 177 ? 8.101 4.321 6.796 1.00 93.44 177 LEU A C 1
ATOM 1369 O O . LEU A 1 177 ? 7.277 5.205 6.569 1.00 93.44 177 LEU A O 1
ATOM 1373 N N . PRO A 1 178 ? 8.107 3.597 7.926 1.00 93.81 178 PRO A N 1
ATOM 1374 C CA . PRO A 1 178 ? 7.086 3.772 8.935 1.00 93.81 178 PRO A CA 1
ATOM 1375 C C . PRO A 1 178 ? 7.174 5.155 9.576 1.00 93.81 178 PRO A C 1
ATOM 1377 O O . PRO A 1 178 ? 8.272 5.678 9.816 1.00 93.81 178 PRO A O 1
ATOM 1380 N N . GLY A 1 179 ? 6.010 5.723 9.860 1.00 92.75 179 GLY A N 1
ATOM 1381 C CA . GLY A 1 179 ? 5.830 6.867 10.735 1.00 92.75 179 GLY A CA 1
ATOM 1382 C C . GLY A 1 179 ? 5.856 6.466 12.209 1.00 92.75 179 GLY A C 1
ATOM 1383 O O . GLY A 1 179 ? 6.062 5.305 12.571 1.00 92.75 179 GLY A O 1
ATOM 1384 N N . ALA A 1 180 ? 5.677 7.457 13.078 1.00 91.25 180 ALA A N 1
ATOM 1385 C CA . ALA A 1 180 ? 5.521 7.198 14.501 1.00 91.25 180 ALA A CA 1
ATOM 1386 C C . ALA A 1 180 ? 4.238 6.377 14.748 1.00 91.25 180 ALA A C 1
ATOM 1388 O O . ALA A 1 180 ? 3.199 6.752 14.205 1.00 91.25 180 ALA A O 1
ATOM 1389 N N . PRO A 1 181 ? 4.289 5.318 15.580 1.00 91.00 181 PRO A N 1
ATOM 1390 C CA . PRO A 1 181 ? 3.105 4.570 15.987 1.00 91.00 181 PRO A CA 1
ATOM 1391 C C . PRO A 1 181 ? 2.052 5.497 16.574 1.00 91.00 181 PRO A C 1
ATOM 1393 O O . PRO A 1 181 ? 2.347 6.286 17.481 1.00 91.00 181 PRO A O 1
ATOM 1396 N N . ASP A 1 182 ? 0.836 5.409 16.055 1.00 91.19 182 ASP A N 1
ATOM 1397 C CA . ASP A 1 182 ? -0.247 6.291 16.459 1.00 91.19 182 ASP A CA 1
ATOM 1398 C C . ASP A 1 182 ? -1.598 5.562 16.602 1.00 91.19 182 ASP A C 1
ATOM 1400 O O . ASP A 1 182 ? -2.617 6.184 16.906 1.00 91.19 182 ASP A O 1
ATOM 1404 N N . LEU A 1 183 ? -1.605 4.235 16.495 1.00 94.50 183 LEU A N 1
ATOM 1405 C CA . LEU A 1 183 ? -2.716 3.382 16.900 1.00 94.50 183 LEU A CA 1
ATOM 1406 C C . LEU A 1 183 ? -2.630 3.018 18.397 1.00 94.50 183 LEU A C 1
ATOM 1408 O O . LEU A 1 183 ? -1.546 3.058 18.990 1.00 94.50 183 LEU A O 1
ATOM 1412 N N . PRO A 1 184 ? -3.766 2.679 19.040 1.00 95.88 184 PRO A N 1
ATOM 1413 C CA . PRO A 1 184 ? -3.752 2.214 20.420 1.00 95.88 184 PRO A CA 1
ATOM 1414 C C . PRO A 1 184 ? -3.108 0.822 20.495 1.00 95.88 184 PRO A C 1
ATOM 1416 O O . PRO A 1 184 ? -2.916 0.152 19.479 1.00 95.88 184 PRO A O 1
ATOM 1419 N N . ARG A 1 185 ? -2.716 0.384 21.694 1.00 96.31 185 ARG A N 1
ATOM 1420 C CA . ARG A 1 185 ? -2.081 -0.932 21.867 1.00 96.31 185 ARG A CA 1
ATOM 1421 C C . ARG A 1 185 ? -3.107 -2.050 21.698 1.00 96.31 185 ARG A C 1
ATOM 1423 O O . ARG A 1 185 ? -4.282 -1.867 21.984 1.00 96.31 185 ARG A O 1
ATOM 1430 N N . ALA A 1 186 ? -2.640 -3.250 21.359 1.00 95.94 186 ALA A N 1
ATOM 1431 C CA . ALA A 1 186 ? -3.500 -4.432 21.363 1.00 95.94 186 ALA A CA 1
ATOM 1432 C C . ALA A 1 186 ? -4.194 -4.607 22.730 1.00 95.94 186 ALA A C 1
ATOM 1434 O O . ALA A 1 186 ? -3.539 -4.573 23.777 1.00 95.94 186 ALA A O 1
ATOM 1435 N N . GLY A 1 187 ? -5.514 -4.796 22.704 1.00 94.88 187 GLY A N 1
ATOM 1436 C CA . GLY A 1 187 ? -6.392 -4.861 23.872 1.00 94.88 187 GLY A CA 1
ATOM 1437 C C . GLY A 1 187 ? -6.950 -3.510 24.338 1.00 94.88 187 GLY A C 1
ATOM 1438 O O . GLY A 1 187 ? -7.885 -3.498 25.138 1.00 94.88 187 GLY A O 1
ATOM 1439 N N . GLU A 1 188 ? -6.422 -2.384 23.853 1.00 96.69 188 GLU A N 1
ATOM 1440 C CA . GLU A 1 188 ? -7.026 -1.062 24.044 1.00 96.69 188 GLU A CA 1
ATOM 1441 C C . GLU A 1 188 ? -8.114 -0.825 22.987 1.00 96.69 188 GLU A C 1
ATOM 1443 O O . GLU A 1 188 ? -8.063 -1.335 21.865 1.00 96.69 188 GLU A O 1
ATOM 1448 N N . SER A 1 189 ? -9.143 -0.067 23.358 1.00 96.69 189 SER A N 1
ATOM 1449 C CA . SER A 1 189 ? -10.327 0.097 22.522 1.00 96.69 189 SER A CA 1
ATOM 1450 C C . SER A 1 189 ? -10.046 1.054 21.364 1.00 96.69 189 SER A C 1
ATOM 1452 O O . SER A 1 189 ? -9.662 2.209 21.557 1.00 96.69 189 SER A O 1
ATOM 1454 N N . VAL A 1 190 ? -10.334 0.619 20.133 1.00 95.62 190 VAL A N 1
ATOM 1455 C CA . VAL A 1 190 ? -10.309 1.516 18.966 1.00 95.62 190 VAL A CA 1
ATOM 1456 C C . VAL A 1 190 ? -11.418 2.570 19.026 1.00 95.62 190 VAL A C 1
ATOM 1458 O O . VAL A 1 190 ? -11.420 3.504 18.236 1.00 95.62 190 VAL A O 1
ATOM 1461 N N . MET A 1 191 ? -12.366 2.461 19.953 1.00 95.06 191 MET A N 1
ATOM 1462 C CA . MET A 1 191 ? -13.395 3.478 20.175 1.00 95.06 191 MET A CA 1
ATOM 1463 C C . MET A 1 191 ? -12.955 4.562 21.164 1.00 95.06 191 MET A C 1
ATOM 1465 O O . MET A 1 191 ? -13.724 5.488 21.412 1.00 95.06 191 MET A O 1
ATOM 1469 N N . ASP A 1 192 ? -11.738 4.480 21.705 1.00 95.00 192 ASP A N 1
ATOM 1470 C CA . ASP A 1 192 ? -11.214 5.483 22.628 1.00 95.00 192 ASP A CA 1
ATOM 1471 C C . ASP A 1 192 ? -10.750 6.750 21.888 1.00 95.00 192 ASP A C 1
ATOM 1473 O O . ASP A 1 192 ? -10.449 6.743 20.687 1.00 95.00 192 ASP A O 1
ATOM 1477 N N . GLU A 1 193 ? -10.711 7.869 22.614 1.00 93.69 193 GLU A N 1
ATOM 1478 C CA . GLU A 1 193 ? -10.282 9.166 22.088 1.00 93.69 193 GLU A CA 1
ATOM 1479 C C . GLU A 1 193 ? -8.773 9.205 21.821 1.00 93.69 193 GLU A C 1
ATOM 1481 O O . GLU A 1 193 ? -7.966 8.756 22.636 1.00 93.69 193 GLU A O 1
ATOM 1486 N N . ILE A 1 194 ? -8.382 9.845 20.718 1.00 91.31 194 ILE A N 1
ATOM 1487 C CA . ILE A 1 194 ? -6.984 10.124 20.394 1.00 91.31 194 ILE A CA 1
ATOM 1488 C C . ILE A 1 194 ? -6.551 11.396 21.139 1.00 91.31 194 ILE A C 1
ATOM 1490 O O . ILE A 1 194 ? -7.082 12.484 20.854 1.00 91.31 194 ILE A O 1
ATOM 1494 N N . PRO A 1 195 ? -5.563 11.319 22.050 1.00 88.81 195 PRO A N 1
ATOM 1495 C CA . PRO A 1 195 ? -5.078 12.484 22.779 1.00 88.81 195 PRO A CA 1
ATOM 1496 C C . PRO A 1 195 ? -4.600 13.605 21.845 1.00 88.81 195 PRO A C 1
ATOM 1498 O O . PRO A 1 195 ? -3.892 13.364 20.871 1.00 88.81 195 PRO A O 1
ATOM 1501 N N . GLY A 1 196 ? -4.974 14.851 22.153 1.00 86.06 196 GLY A N 1
ATOM 1502 C CA . GLY A 1 196 ? -4.496 16.036 21.428 1.00 86.06 196 GLY A CA 1
ATOM 1503 C C . GLY A 1 196 ? -5.128 16.279 20.050 1.00 86.06 196 GLY A C 1
ATOM 1504 O O . GLY A 1 196 ? -4.653 17.143 19.321 1.00 86.06 196 GLY A O 1
ATOM 1505 N N . THR A 1 197 ? -6.195 15.561 19.687 1.00 86.25 197 THR A N 1
ATOM 1506 C CA . THR A 1 197 ? -6.889 15.711 18.387 1.00 86.25 197 THR A CA 1
ATOM 1507 C C . THR A 1 197 ? -8.151 16.575 18.438 1.00 86.25 197 THR A C 1
ATOM 1509 O O . THR A 1 197 ? -8.999 16.496 17.548 1.00 86.25 197 THR A O 1
ATOM 1512 N N . GLU A 1 198 ? -8.287 17.377 19.489 1.00 87.06 198 GLU A N 1
ATOM 1513 C CA . GLU A 1 198 ? -9.447 18.226 19.739 1.00 87.06 198 GLU A CA 1
ATOM 1514 C C . GLU A 1 198 ? -9.581 19.312 18.657 1.00 87.06 198 GLU A C 1
ATOM 1516 O O . GLU A 1 198 ? -8.628 20.044 18.379 1.00 87.06 198 GLU A O 1
ATOM 1521 N N . ASP A 1 199 ? -10.747 19.388 18.008 1.00 82.81 199 ASP A N 1
ATOM 1522 C CA . ASP A 1 199 ? -11.051 20.447 17.044 1.00 82.81 199 ASP A CA 1
ATOM 1523 C C . ASP A 1 199 ? -11.430 21.768 17.746 1.00 82.81 199 ASP A C 1
ATOM 1525 O O . ASP A 1 199 ? -11.577 21.835 18.965 1.00 82.81 199 ASP A O 1
ATOM 1529 N N . GLU A 1 200 ? -11.620 22.847 16.978 1.00 81.81 200 GLU A N 1
ATOM 1530 C CA . GLU A 1 200 ? -11.987 24.176 17.507 1.00 81.81 200 GLU A CA 1
ATOM 1531 C C . GLU A 1 200 ? -13.299 24.189 18.319 1.00 81.81 200 GLU A C 1
ATOM 1533 O O . GLU A 1 200 ? -13.599 25.168 19.003 1.00 81.81 200 GLU A O 1
ATOM 1538 N N . ARG A 1 201 ? -14.099 23.118 18.241 1.00 81.25 201 ARG A N 1
ATOM 1539 C CA . ARG A 1 201 ? -15.372 22.946 18.951 1.00 81.25 201 ARG A CA 1
ATOM 1540 C C . ARG A 1 201 ? -15.249 22.019 20.161 1.00 81.25 201 ARG A C 1
ATOM 1542 O O . ARG A 1 201 ? -16.266 21.725 20.786 1.00 81.25 201 ARG A O 1
ATOM 1549 N N . GLY A 1 202 ? -14.044 21.560 20.492 1.00 81.75 202 GLY A N 1
ATOM 1550 C CA . GLY A 1 202 ? -13.811 20.646 21.605 1.00 81.75 202 GLY A CA 1
ATOM 1551 C C . GLY A 1 202 ? -14.057 19.172 21.270 1.00 81.75 202 GLY A C 1
ATOM 1552 O O . GLY A 1 202 ? -14.070 18.334 22.170 1.00 81.75 202 GLY A O 1
ATOM 1553 N N . VAL A 1 203 ? -14.294 18.825 19.998 1.00 82.75 203 VAL A N 1
ATOM 1554 C CA . VAL A 1 203 ? -14.598 17.445 19.598 1.00 82.75 203 VAL A CA 1
ATOM 1555 C C . VAL A 1 203 ? -13.302 16.708 19.298 1.00 82.75 203 VAL A C 1
ATOM 1557 O O . VAL A 1 203 ? -12.530 17.112 18.428 1.00 82.75 203 VAL A O 1
ATOM 1560 N N . ARG A 1 204 ? -13.069 15.601 20.004 1.00 85.81 204 ARG A N 1
ATOM 1561 C CA . ARG A 1 204 ? -11.899 14.739 19.809 1.00 85.81 204 ARG A CA 1
ATOM 1562 C C . ARG A 1 204 ? -12.175 13.657 18.779 1.00 85.81 204 ARG A C 1
ATOM 1564 O O . ARG A 1 204 ? -13.307 13.201 18.617 1.00 85.81 204 ARG A O 1
ATOM 1571 N N . LYS A 1 205 ? -11.123 13.234 18.080 1.00 88.44 205 LYS A N 1
ATOM 1572 C CA . LYS A 1 205 ? -11.197 12.083 17.179 1.00 88.44 205 LYS A CA 1
ATOM 1573 C C . LYS A 1 205 ? -11.072 10.799 17.983 1.00 88.44 205 LYS A C 1
ATOM 1575 O O . LYS A 1 205 ? -10.360 10.767 18.980 1.00 88.44 205 LYS A O 1
ATOM 1580 N N . LEU A 1 206 ? -11.725 9.744 17.515 1.00 92.50 206 LEU A N 1
ATOM 1581 C CA . LEU A 1 206 ? -11.542 8.390 18.035 1.00 92.50 206 LEU A CA 1
ATOM 1582 C C . LEU A 1 206 ? -10.498 7.650 17.204 1.00 92.50 206 LEU A C 1
ATOM 1584 O O . LEU A 1 206 ? -10.379 7.915 16.000 1.00 92.50 206 LEU A O 1
ATOM 1588 N N . TYR A 1 207 ? -9.814 6.669 17.795 1.00 94.25 207 TYR A N 1
ATOM 1589 C CA . TYR A 1 207 ? -8.946 5.752 17.043 1.00 94.25 207 TYR A CA 1
ATOM 1590 C C . TYR A 1 207 ? -9.697 5.013 15.930 1.00 94.25 207 TYR A C 1
ATOM 1592 O O . TYR A 1 207 ? -9.094 4.636 14.929 1.00 94.25 207 TYR A O 1
ATOM 1600 N N . TRP A 1 208 ? -11.025 4.918 16.024 1.00 93.81 208 TRP A N 1
ATOM 1601 C CA . TRP A 1 208 ? -11.910 4.388 14.992 1.00 93.81 208 TRP A CA 1
ATOM 1602 C C . TRP A 1 208 ? -11.668 5.064 13.645 1.00 93.81 208 TRP A C 1
ATOM 1604 O O . TRP A 1 208 ? -11.703 4.423 12.600 1.00 93.81 208 TRP A O 1
ATOM 1614 N N . THR A 1 209 ? -11.319 6.354 13.659 1.00 90.88 209 THR A N 1
ATOM 1615 C CA . THR A 1 209 ? -11.011 7.098 12.433 1.00 90.88 209 THR A CA 1
ATOM 1616 C C . THR A 1 209 ? -9.749 6.613 11.709 1.00 90.88 209 THR A C 1
ATOM 1618 O O . THR A 1 209 ? -9.553 6.899 10.531 1.00 90.88 209 THR A O 1
ATOM 1621 N N . ARG A 1 210 ? -8.912 5.813 12.375 1.00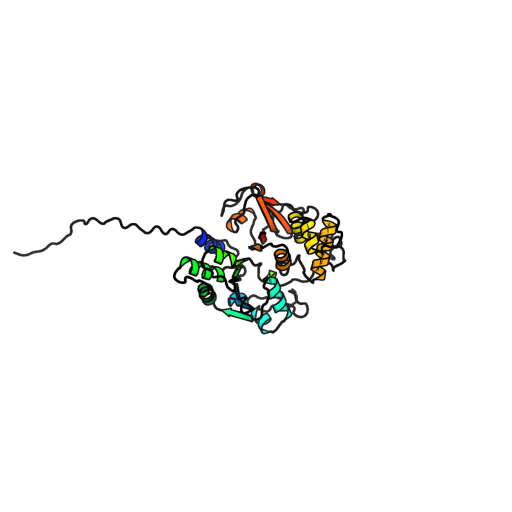 91.94 210 ARG A N 1
ATOM 1622 C CA . ARG A 1 210 ? -7.700 5.191 11.825 1.00 91.94 210 ARG A CA 1
ATOM 1623 C C . ARG A 1 210 ? -7.908 3.746 11.370 1.00 91.94 210 ARG A C 1
ATOM 1625 O O . ARG A 1 210 ? -7.065 3.185 10.685 1.00 91.94 210 ARG A O 1
ATOM 1632 N N . THR A 1 211 ? -9.065 3.139 11.638 1.00 95.25 211 THR A N 1
ATOM 1633 C CA . THR A 1 211 ? -9.345 1.733 11.279 1.00 95.25 211 THR A CA 1
ATOM 1634 C C . THR A 1 211 ? -9.952 1.549 9.882 1.00 95.25 211 THR A C 1
ATOM 1636 O O . THR A 1 211 ? -10.379 0.448 9.529 1.00 95.25 211 THR A O 1
ATOM 1639 N N . CYS A 1 212 ? -9.961 2.600 9.050 1.00 94.62 212 CYS A N 1
ATOM 1640 C CA . CYS A 1 212 ? -10.635 2.638 7.743 1.00 94.62 212 CYS A CA 1
ATOM 1641 C C . CYS A 1 212 ? -10.310 1.436 6.851 1.00 94.62 212 CYS A C 1
ATOM 1643 O O . CYS A 1 212 ? -11.199 0.865 6.222 1.00 94.62 212 CYS A O 1
ATOM 1645 N N . VAL A 1 213 ? -9.033 1.047 6.804 1.00 95.56 213 VAL A N 1
ATOM 1646 C CA . VAL A 1 213 ? -8.574 -0.074 5.981 1.00 95.56 213 VAL A CA 1
ATOM 1647 C C . VAL A 1 213 ? -9.181 -1.399 6.439 1.00 95.56 213 VAL A C 1
ATOM 1649 O O . VAL A 1 213 ? -9.689 -2.147 5.609 1.00 95.56 213 VAL A O 1
ATOM 1652 N N . LEU A 1 214 ? -9.220 -1.656 7.750 1.00 96.81 214 LEU A N 1
ATOM 1653 C CA . LEU A 1 214 ? -9.809 -2.871 8.312 1.00 96.81 214 LEU A CA 1
ATOM 1654 C C . LEU A 1 214 ? -11.321 -2.900 8.091 1.00 96.81 214 LEU A C 1
ATOM 1656 O O . LEU A 1 214 ? -11.856 -3.928 7.685 1.00 96.81 214 LEU A O 1
ATOM 1660 N N . ILE A 1 215 ? -12.002 -1.762 8.272 1.00 95.88 215 ILE A N 1
ATOM 1661 C CA . ILE A 1 215 ? -13.437 -1.636 7.985 1.00 95.88 215 ILE A CA 1
ATOM 1662 C C . ILE A 1 215 ? -13.717 -1.935 6.507 1.00 95.88 215 ILE A C 1
ATOM 1664 O O . ILE A 1 215 ? -14.624 -2.706 6.194 1.00 95.88 215 ILE A O 1
ATOM 1668 N N . ALA A 1 216 ? -12.958 -1.335 5.586 1.00 95.38 216 ALA A N 1
ATOM 1669 C CA . ALA A 1 216 ? -13.162 -1.506 4.150 1.00 95.38 216 ALA A CA 1
ATOM 1670 C C . ALA A 1 216 ? -12.917 -2.958 3.706 1.00 95.38 216 ALA A C 1
ATOM 1672 O O . ALA A 1 216 ? -13.699 -3.503 2.922 1.00 95.38 216 ALA A O 1
ATOM 1673 N N . LEU A 1 217 ? -11.869 -3.588 4.243 1.00 96.38 217 LEU A N 1
ATOM 1674 C CA . LEU A 1 217 ? -11.547 -4.995 4.024 1.00 96.38 217 LEU A CA 1
ATOM 1675 C C . LEU A 1 217 ? -12.658 -5.909 4.557 1.00 96.38 217 LEU A C 1
ATOM 1677 O O . LEU A 1 217 ? -13.200 -6.722 3.804 1.00 96.38 217 LEU A O 1
ATOM 1681 N N . TYR A 1 218 ? -13.080 -5.708 5.806 1.00 95.56 218 TYR A N 1
ATOM 1682 C CA . TYR A 1 218 ? -14.171 -6.461 6.421 1.00 95.56 218 TYR A CA 1
ATOM 1683 C C . TYR A 1 218 ? -15.480 -6.340 5.633 1.00 95.56 218 TYR A C 1
ATOM 1685 O O . TYR A 1 218 ? -16.078 -7.344 5.255 1.00 95.56 218 TYR A O 1
ATOM 1693 N N . LYS A 1 219 ? -15.896 -5.116 5.287 1.00 93.00 219 LYS A N 1
ATOM 1694 C CA . LYS A 1 219 ? -17.091 -4.867 4.465 1.00 93.00 219 LYS A CA 1
ATOM 1695 C C . LYS A 1 219 ? -17.027 -5.530 3.088 1.00 93.00 219 LYS A C 1
ATOM 1697 O O . LYS A 1 219 ? -18.067 -5.668 2.430 1.00 93.00 219 LYS A O 1
ATOM 1702 N N . ASN A 1 220 ? -15.832 -5.832 2.581 1.00 94.62 220 ASN A N 1
ATOM 1703 C CA . ASN A 1 220 ? -15.681 -6.490 1.294 1.00 94.62 220 ASN A CA 1
ATOM 1704 C C . ASN A 1 220 ? -15.712 -8.017 1.398 1.00 94.62 220 ASN A C 1
ATOM 1706 O O . ASN A 1 220 ? -16.393 -8.640 0.583 1.00 94.62 220 ASN A O 1
ATOM 1710 N N . GLU A 1 221 ? -14.994 -8.595 2.363 1.00 94.50 221 GLU A N 1
ATOM 1711 C CA . GLU A 1 221 ? -14.818 -10.051 2.479 1.00 94.50 221 GLU A CA 1
ATOM 1712 C C . GLU A 1 221 ? -15.818 -10.736 3.420 1.00 94.50 221 GLU A C 1
ATOM 1714 O O . GLU A 1 221 ? -16.124 -11.912 3.237 1.00 94.50 221 GLU A O 1
ATOM 1719 N N . GLY A 1 222 ? -16.343 -10.011 4.408 1.00 93.44 222 GLY A N 1
ATOM 1720 C CA . GLY A 1 222 ? -17.253 -10.535 5.423 1.00 93.44 222 GLY A CA 1
ATOM 1721 C C . GLY A 1 222 ? -16.567 -11.285 6.571 1.00 93.44 222 GLY A C 1
ATOM 1722 O O . GLY A 1 222 ? -15.339 -11.416 6.644 1.00 93.44 222 GLY A O 1
ATOM 1723 N N . ILE A 1 223 ? -17.398 -11.766 7.498 1.00 92.25 223 ILE A N 1
ATOM 1724 C CA . ILE A 1 223 ? -16.972 -12.391 8.756 1.00 92.25 223 ILE A CA 1
ATOM 1725 C C . ILE A 1 223 ? -16.211 -13.703 8.562 1.00 92.25 223 ILE A C 1
ATOM 1727 O O . ILE A 1 223 ? -15.187 -13.900 9.211 1.00 92.25 223 ILE A O 1
ATOM 1731 N N . ASP A 1 224 ? -16.638 -14.570 7.642 1.00 91.44 224 ASP A N 1
ATOM 1732 C CA . ASP A 1 224 ? -16.028 -15.896 7.467 1.00 91.44 224 ASP A CA 1
ATOM 1733 C C . ASP A 1 224 ? -14.557 -15.802 7.048 1.00 91.44 224 ASP A C 1
ATOM 1735 O O . ASP A 1 224 ? -13.696 -16.478 7.613 1.00 91.44 224 ASP A O 1
ATOM 1739 N N . PHE A 1 225 ? -14.249 -14.909 6.102 1.00 93.25 225 PHE A N 1
ATOM 1740 C CA . PHE A 1 225 ? -12.868 -14.642 5.699 1.00 93.25 225 PHE A CA 1
ATOM 1741 C C . PHE A 1 225 ? -12.061 -14.072 6.868 1.00 93.25 225 PHE A C 1
ATOM 1743 O O . PHE A 1 225 ? -10.929 -14.476 7.125 1.00 93.25 225 PHE A O 1
ATOM 1750 N N . THR A 1 226 ? -12.676 -13.151 7.606 1.00 94.06 226 THR A N 1
ATOM 1751 C CA . THR A 1 226 ? -12.032 -12.420 8.693 1.00 94.06 226 THR A CA 1
ATOM 1752 C C . THR A 1 226 ? -11.709 -13.320 9.890 1.00 94.06 226 THR A C 1
ATOM 1754 O O . THR A 1 226 ? -10.636 -13.190 10.474 1.00 94.06 226 THR A O 1
ATOM 1757 N N . ARG A 1 227 ? -12.563 -14.299 10.215 1.00 91.62 227 ARG A N 1
ATOM 1758 C CA . ARG A 1 227 ? -12.283 -15.326 11.237 1.00 91.62 227 ARG A CA 1
ATOM 1759 C C . ARG A 1 227 ? -11.059 -16.170 10.889 1.00 91.62 227 ARG A C 1
ATOM 1761 O O . ARG A 1 227 ? -10.258 -16.469 11.769 1.00 91.62 227 ARG A O 1
ATOM 1768 N N . GLY A 1 228 ? -10.865 -16.489 9.607 1.00 90.94 228 GLY A N 1
ATOM 1769 C CA . GLY A 1 228 ? -9.653 -17.168 9.134 1.00 90.94 228 GLY A CA 1
ATOM 1770 C C . GLY A 1 228 ? -8.371 -16.363 9.381 1.00 90.94 228 GLY A C 1
ATOM 1771 O O . GLY A 1 228 ? -7.310 -16.947 9.584 1.00 90.94 228 GLY A O 1
ATOM 1772 N N . ILE A 1 229 ? -8.476 -15.030 9.412 1.00 92.88 229 ILE A N 1
ATOM 1773 C CA . ILE A 1 229 ? -7.377 -14.120 9.744 1.00 92.88 229 ILE A CA 1
ATOM 1774 C C . ILE A 1 229 ? -7.208 -14.037 11.269 1.00 92.88 229 ILE A C 1
ATOM 1776 O O . ILE A 1 229 ? -6.108 -14.284 11.750 1.00 92.88 229 ILE A O 1
ATOM 1780 N N . ILE A 1 230 ? -8.255 -13.723 12.036 1.00 91.06 230 ILE A N 1
ATOM 1781 C CA . ILE A 1 230 ? -8.177 -13.541 13.502 1.00 91.06 230 ILE A CA 1
ATOM 1782 C C . ILE A 1 230 ? -7.692 -14.819 14.213 1.00 91.06 230 ILE A C 1
ATOM 1784 O O . ILE A 1 230 ? -6.863 -14.741 15.116 1.00 91.06 230 ILE A O 1
ATOM 1788 N N . GLY A 1 231 ? -8.148 -15.985 13.754 1.00 81.50 231 GLY A N 1
ATOM 1789 C CA . GLY A 1 231 ? -7.909 -17.284 14.379 1.00 81.50 231 GLY A CA 1
ATOM 1790 C C . GLY A 1 231 ? -9.236 -18.026 14.515 1.00 81.50 231 GLY A C 1
ATOM 1791 O O . GLY A 1 231 ? -10.127 -17.579 15.228 1.00 81.50 231 GLY A O 1
ATOM 1792 N N . GLY A 1 232 ? -9.383 -19.146 13.799 1.00 64.12 232 GLY A N 1
ATOM 1793 C CA . GLY A 1 232 ? -10.681 -19.785 13.530 1.00 64.12 232 GLY A CA 1
ATOM 1794 C C . GLY A 1 232 ? -11.462 -20.324 14.737 1.00 64.12 232 GLY A C 1
ATOM 1795 O O . GLY A 1 232 ? -12.636 -20.642 14.573 1.00 64.12 232 GLY A O 1
ATOM 1796 N N . ASP A 1 233 ? -10.845 -20.403 15.917 1.00 66.69 233 ASP A N 1
ATOM 1797 C CA . ASP A 1 233 ? -11.474 -20.914 17.144 1.00 66.69 233 ASP A CA 1
ATOM 1798 C C . ASP A 1 233 ? -12.130 -19.810 17.998 1.00 66.69 233 ASP A C 1
ATOM 1800 O O . ASP A 1 233 ? -12.771 -20.107 19.006 1.00 66.69 233 ASP A O 1
ATOM 1804 N N . GLU A 1 234 ? -11.976 -18.534 17.629 1.00 69.44 234 GLU A N 1
ATOM 1805 C CA . GLU A 1 234 ? -12.546 -17.421 18.387 1.00 69.44 234 GLU A CA 1
ATOM 1806 C C . GLU A 1 234 ? -13.995 -17.140 17.941 1.00 69.44 234 GLU A C 1
ATOM 1808 O O . GLU A 1 234 ? -14.260 -16.802 16.782 1.00 69.44 234 GLU A O 1
ATOM 1813 N N . GLU A 1 235 ? -14.959 -17.266 18.861 1.00 76.31 235 GLU A N 1
ATOM 1814 C CA . GLU A 1 235 ? -16.331 -16.811 18.618 1.00 76.31 235 GLU A CA 1
ATOM 1815 C C . GLU A 1 235 ? -16.354 -15.279 18.563 1.00 76.31 235 GLU A C 1
ATOM 1817 O O . GLU A 1 235 ? -16.313 -14.589 19.580 1.00 76.31 235 GLU A O 1
ATOM 1822 N N . VAL A 1 236 ? -16.398 -14.744 17.343 1.00 84.12 236 VAL A N 1
ATOM 1823 C CA . VAL A 1 236 ? -16.521 -13.305 17.078 1.00 84.12 236 VAL A CA 1
ATOM 1824 C C . VAL A 1 236 ? -17.924 -13.019 16.552 1.00 84.12 236 VAL A C 1
ATOM 1826 O O . VAL A 1 236 ? -18.329 -13.600 15.538 1.00 84.12 236 VAL A O 1
ATOM 1829 N N . GLU A 1 237 ? -18.661 -12.139 17.229 1.00 87.50 237 GLU A N 1
ATOM 1830 C CA . GLU A 1 237 ? -19.956 -11.632 16.761 1.00 87.50 237 GLU A CA 1
ATOM 1831 C C . GLU A 1 237 ? -19.789 -10.892 15.422 1.00 87.50 237 GLU A C 1
ATOM 1833 O O . GLU A 1 237 ? -18.812 -10.169 15.225 1.00 87.50 237 GLU A O 1
ATOM 1838 N N . ASP A 1 238 ? -20.735 -11.077 14.493 1.00 88.44 238 ASP A N 1
ATOM 1839 C CA . ASP A 1 238 ? -20.753 -10.432 13.166 1.00 88.44 238 ASP A CA 1
ATOM 1840 C C . ASP A 1 238 ? -21.211 -8.966 13.283 1.00 88.44 238 ASP A C 1
ATOM 1842 O O . ASP A 1 238 ? -22.237 -8.539 12.753 1.00 88.44 238 ASP A O 1
ATOM 1846 N N . GLU A 1 239 ? -20.445 -8.195 14.049 1.00 90.88 239 GLU A N 1
ATOM 1847 C CA . GLU A 1 239 ? -20.611 -6.761 14.231 1.00 90.88 239 GLU A CA 1
ATOM 1848 C C . GLU A 1 239 ? -19.318 -6.044 13.844 1.00 90.88 239 GLU A C 1
ATOM 1850 O O . GLU A 1 239 ? -18.228 -6.397 14.297 1.00 90.88 239 GLU A O 1
ATOM 1855 N N . VAL A 1 240 ? -19.435 -4.993 13.023 1.00 91.69 240 VAL A N 1
ATOM 1856 C CA . VAL A 1 240 ? -18.282 -4.265 12.457 1.00 91.69 240 VAL A CA 1
ATOM 1857 C C . VAL A 1 240 ? -17.291 -3.839 13.544 1.00 91.69 240 VAL A C 1
ATOM 1859 O O . VAL A 1 240 ? -16.090 -4.009 13.363 1.00 91.69 240 VAL A O 1
ATOM 1862 N N . HIS A 1 241 ? -17.771 -3.315 14.674 1.00 93.12 241 HIS A N 1
ATOM 1863 C CA . HIS A 1 241 ? -16.906 -2.858 15.765 1.00 93.12 241 HIS A CA 1
ATOM 1864 C C . HIS A 1 241 ? -16.141 -4.012 16.418 1.00 93.12 241 HIS A C 1
ATOM 1866 O O . HIS A 1 241 ? -14.920 -3.932 16.548 1.00 93.12 241 HIS A O 1
ATOM 1872 N N . THR A 1 242 ? -16.835 -5.099 16.761 1.00 94.00 242 THR A N 1
ATOM 1873 C CA . THR A 1 242 ? -16.246 -6.286 17.393 1.00 94.00 242 THR A CA 1
ATOM 1874 C C . THR A 1 242 ? -15.185 -6.917 16.498 1.00 94.00 242 THR A C 1
ATOM 1876 O O . THR A 1 242 ? -14.071 -7.201 16.940 1.00 94.00 242 THR A O 1
ATOM 1879 N N . VAL A 1 243 ? -15.490 -7.070 15.211 1.00 95.38 243 VAL A N 1
ATOM 1880 C CA . VAL A 1 243 ? -14.565 -7.662 14.243 1.00 95.38 243 VAL A CA 1
ATOM 1881 C C . VAL A 1 243 ? -13.346 -6.775 14.008 1.00 95.38 243 VAL A C 1
ATOM 1883 O O . VAL A 1 243 ? -12.216 -7.265 13.983 1.00 95.38 243 VAL A O 1
ATOM 1886 N N . VAL A 1 244 ? -13.551 -5.464 13.859 1.00 96.31 244 VAL A N 1
ATOM 1887 C CA . VAL A 1 244 ? -12.451 -4.517 13.642 1.00 96.31 244 VAL A CA 1
ATOM 1888 C C . VAL A 1 244 ? -11.551 -4.420 14.872 1.00 96.31 244 VAL A C 1
ATOM 1890 O O . VAL A 1 244 ? -10.338 -4.363 14.697 1.00 96.31 244 VAL A O 1
ATOM 1893 N N . GLN A 1 245 ? -12.096 -4.475 16.092 1.00 96.69 245 GLN A N 1
ATOM 1894 C CA . GLN A 1 245 ? -11.286 -4.543 17.313 1.00 96.69 245 GLN A CA 1
ATOM 1895 C C . GLN A 1 245 ? -10.402 -5.798 17.329 1.00 96.69 245 GLN A C 1
ATOM 1897 O O . GLN A 1 245 ? -9.208 -5.705 17.594 1.00 96.69 245 GLN A O 1
ATOM 1902 N N . LYS A 1 246 ? -10.944 -6.969 16.975 1.00 96.69 246 LYS A N 1
ATOM 1903 C CA . LYS A 1 246 ? -10.160 -8.215 16.920 1.00 96.69 246 LYS A CA 1
ATOM 1904 C C . LYS A 1 246 ? -9.073 -8.189 15.850 1.00 96.69 246 LYS A C 1
ATOM 1906 O O . LYS A 1 246 ? -7.954 -8.640 16.085 1.00 96.69 246 LYS A O 1
ATOM 1911 N N . LEU A 1 247 ? -9.378 -7.630 14.679 1.00 96.94 247 LEU A N 1
ATOM 1912 C CA . LEU A 1 247 ? -8.372 -7.397 13.645 1.00 96.94 247 LEU A CA 1
ATOM 1913 C C . LEU A 1 247 ? -7.287 -6.426 14.120 1.00 96.94 247 LEU A C 1
ATOM 1915 O O . LEU A 1 247 ? -6.108 -6.671 13.868 1.00 96.94 247 LEU A O 1
ATOM 1919 N N . HIS A 1 248 ? -7.671 -5.355 14.816 1.00 97.38 248 HIS A N 1
ATOM 1920 C CA . HIS A 1 248 ? -6.735 -4.412 15.416 1.00 97.38 248 HIS A CA 1
ATOM 1921 C C . HIS A 1 248 ? -5.794 -5.119 16.400 1.00 97.38 248 HIS A C 1
ATOM 1923 O O . HIS A 1 248 ? -4.578 -5.041 16.2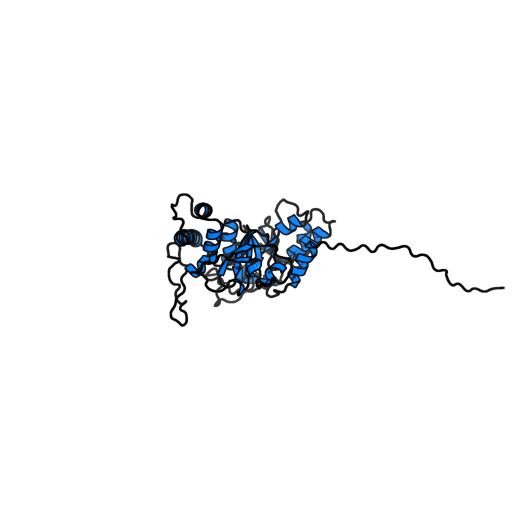27 1.00 97.38 248 HIS A O 1
ATOM 1929 N N . ASP A 1 249 ? -6.337 -5.882 17.351 1.00 96.56 249 ASP A N 1
ATOM 1930 C CA . ASP A 1 249 ? -5.552 -6.623 18.343 1.00 96.56 249 ASP A CA 1
ATOM 1931 C C . ASP A 1 249 ? -4.575 -7.601 17.679 1.00 96.56 249 ASP A C 1
ATOM 1933 O O . ASP A 1 249 ? -3.407 -7.670 18.067 1.00 96.56 249 ASP A O 1
ATOM 1937 N N . LYS A 1 250 ? -5.020 -8.316 16.634 1.00 95.75 250 LYS A N 1
ATOM 1938 C CA . LYS A 1 250 ? -4.155 -9.210 15.855 1.00 95.75 250 LYS A CA 1
ATOM 1939 C C . LYS A 1 250 ? -2.991 -8.448 15.218 1.00 95.75 250 LYS A C 1
ATOM 1941 O O . LYS A 1 250 ? -1.839 -8.864 15.351 1.00 95.75 250 LYS A O 1
ATOM 1946 N N . TYR A 1 251 ? -3.275 -7.375 14.480 1.00 96.62 251 TYR A N 1
ATOM 1947 C CA . TYR A 1 251 ? -2.248 -6.679 13.704 1.00 96.62 251 TYR A CA 1
ATOM 1948 C C . TYR A 1 251 ? -1.286 -5.889 14.585 1.00 96.62 251 TYR A C 1
ATOM 1950 O O . TYR A 1 251 ? -0.071 -6.031 14.438 1.00 96.62 251 TYR A O 1
ATOM 1958 N N . ILE A 1 252 ? -1.801 -5.133 15.551 1.00 96.81 252 ILE A N 1
ATOM 1959 C CA . ILE A 1 252 ? -0.959 -4.382 16.482 1.00 96.81 252 ILE A CA 1
ATOM 1960 C C . ILE A 1 252 ? -0.201 -5.318 17.420 1.00 96.81 252 ILE A C 1
ATOM 1962 O O . ILE A 1 252 ? 0.978 -5.085 17.683 1.00 96.81 252 ILE A O 1
ATOM 1966 N N . GLY A 1 253 ? -0.798 -6.439 17.837 1.00 93.81 253 GLY A N 1
ATOM 1967 C CA . GLY A 1 253 ? -0.093 -7.486 18.581 1.00 93.81 253 GLY A CA 1
ATOM 1968 C C . GLY A 1 253 ? 1.092 -8.083 17.808 1.00 93.81 253 GLY A C 1
ATOM 1969 O O . GLY A 1 253 ? 2.089 -8.478 18.412 1.00 93.81 253 GLY A O 1
ATOM 1970 N N . ALA A 1 254 ? 1.026 -8.086 16.473 1.00 92.94 254 ALA A N 1
ATOM 1971 C CA . ALA A 1 254 ? 2.118 -8.477 15.581 1.00 92.94 254 ALA A CA 1
ATOM 1972 C C . ALA A 1 254 ? 3.074 -7.320 15.210 1.00 92.94 254 ALA A C 1
ATOM 1974 O O . ALA A 1 254 ? 4.033 -7.534 14.463 1.00 92.94 254 ALA A O 1
ATOM 1975 N N . GLY A 1 255 ? 2.844 -6.106 15.724 1.00 91.69 255 GLY A N 1
ATOM 1976 C CA . GLY A 1 255 ? 3.637 -4.910 15.426 1.00 91.69 255 GLY A CA 1
ATOM 1977 C C . GLY A 1 255 ? 3.394 -4.329 14.029 1.00 91.69 255 GLY A C 1
ATOM 1978 O O . GLY A 1 255 ? 4.330 -3.815 13.416 1.00 91.69 255 GLY A O 1
ATOM 1979 N N . ILE A 1 256 ? 2.174 -4.462 13.501 1.00 93.44 256 ILE A N 1
ATOM 1980 C CA . ILE A 1 256 ? 1.769 -3.973 12.177 1.00 93.44 256 ILE A CA 1
ATOM 1981 C C . ILE A 1 256 ? 0.833 -2.767 12.343 1.00 93.44 256 ILE A C 1
ATOM 1983 O O . ILE A 1 256 ? -0.354 -2.932 12.624 1.00 93.44 256 ILE A O 1
ATOM 1987 N N . GLU A 1 257 ? 1.365 -1.564 12.112 1.00 94.25 257 GLU A N 1
ATOM 1988 C CA . GLU A 1 257 ? 0.622 -0.292 12.048 1.00 94.25 257 GLU A CA 1
ATOM 1989 C C . GLU A 1 257 ? -0.161 -0.207 10.726 1.00 94.25 257 GLU A C 1
ATOM 1991 O O . GLU A 1 257 ? 0.287 0.390 9.749 1.00 94.25 257 GLU A O 1
ATOM 1996 N N . TYR A 1 258 ? -1.298 -0.899 10.630 1.00 94.00 258 TYR A N 1
ATOM 1997 C CA . TYR A 1 258 ? -2.018 -1.104 9.362 1.00 94.00 258 TYR A CA 1
ATOM 1998 C C . TYR A 1 258 ? -2.519 0.189 8.689 1.00 94.00 258 TYR A C 1
ATOM 2000 O O . TYR A 1 258 ? -2.808 0.203 7.483 1.00 94.00 258 TYR A O 1
ATOM 2008 N N . ASP A 1 259 ? -2.668 1.270 9.453 1.00 90.75 259 ASP A N 1
ATOM 2009 C CA . ASP A 1 259 ? -3.038 2.587 8.949 1.00 90.75 259 ASP A CA 1
ATOM 2010 C C . ASP A 1 259 ? -1.822 3.372 8.427 1.00 90.75 259 ASP A C 1
ATOM 2012 O O . ASP A 1 259 ? -1.993 4.309 7.647 1.00 90.75 259 ASP A O 1
ATOM 2016 N N . ASP A 1 260 ? -0.608 2.913 8.714 1.00 90.75 260 ASP A N 1
ATOM 2017 C CA . ASP A 1 260 ? 0.616 3.367 8.083 1.00 90.75 260 ASP A CA 1
ATOM 2018 C C . ASP A 1 260 ? 0.798 2.693 6.718 1.00 90.75 260 ASP A C 1
ATOM 2020 O O . ASP A 1 260 ? 0.764 1.467 6.565 1.00 90.75 260 ASP A O 1
ATOM 2024 N N . THR A 1 261 ? 1.051 3.509 5.697 1.00 86.06 261 THR A N 1
ATOM 2025 C CA . THR A 1 261 ? 1.276 3.035 4.327 1.00 86.06 261 THR A CA 1
ATOM 2026 C C . THR A 1 261 ? 2.468 2.076 4.243 1.00 86.06 261 THR A C 1
ATOM 2028 O O . THR A 1 261 ? 2.418 1.123 3.460 1.00 86.06 261 THR A O 1
ATOM 2031 N N . ALA A 1 262 ? 3.486 2.259 5.092 1.00 87.50 262 ALA A N 1
ATOM 2032 C CA . ALA A 1 262 ? 4.689 1.433 5.093 1.00 87.50 262 ALA A CA 1
ATOM 2033 C C . ALA A 1 262 ? 4.412 -0.029 5.464 1.00 87.50 262 ALA A C 1
ATOM 2035 O O . ALA A 1 262 ? 5.096 -0.926 4.974 1.00 87.50 262 ALA A O 1
ATOM 2036 N N . THR A 1 263 ? 3.405 -0.296 6.303 1.00 91.19 263 THR A N 1
ATOM 2037 C CA . THR A 1 263 ? 3.043 -1.670 6.688 1.00 91.19 263 THR A CA 1
ATOM 2038 C C . THR A 1 263 ? 1.722 -2.140 6.082 1.00 91.19 263 THR A C 1
ATOM 2040 O O . THR A 1 263 ? 1.468 -3.345 6.025 1.00 91.19 263 THR A O 1
ATOM 2043 N N . ARG A 1 264 ? 0.921 -1.229 5.514 1.00 90.81 264 ARG A N 1
ATOM 2044 C CA . ARG A 1 264 ? -0.355 -1.533 4.848 1.00 90.81 264 ARG A CA 1
ATOM 2045 C C . ARG A 1 264 ? -0.239 -2.566 3.733 1.00 90.81 264 ARG A C 1
ATOM 2047 O O . ARG A 1 264 ? -1.150 -3.374 3.561 1.00 90.81 264 ARG A O 1
ATOM 2054 N N . LEU A 1 265 ? 0.873 -2.579 2.994 1.00 89.19 265 LEU A N 1
ATOM 2055 C CA . LEU A 1 265 ? 1.141 -3.607 1.982 1.00 89.19 265 LEU A CA 1
ATOM 2056 C C . LEU A 1 265 ? 1.091 -5.022 2.573 1.00 89.19 265 LEU A C 1
ATOM 2058 O O . LEU A 1 265 ? 0.562 -5.922 1.927 1.00 89.19 265 LEU A O 1
ATOM 2062 N N . THR A 1 266 ? 1.580 -5.213 3.801 1.00 90.12 266 THR A N 1
ATOM 2063 C CA . THR A 1 266 ? 1.535 -6.499 4.511 1.00 90.12 266 THR A CA 1
ATOM 2064 C C . THR A 1 266 ? 0.094 -6.963 4.705 1.00 90.12 266 THR A C 1
ATOM 2066 O O . THR A 1 266 ? -0.244 -8.081 4.319 1.00 90.12 266 THR A O 1
ATOM 2069 N N . VAL A 1 267 ? -0.770 -6.082 5.221 1.00 93.88 267 VAL A N 1
ATOM 2070 C CA . VAL A 1 267 ? -2.194 -6.378 5.454 1.00 93.88 267 VAL A CA 1
ATOM 2071 C C . VAL A 1 267 ? -2.916 -6.644 4.135 1.00 93.88 267 VAL A C 1
ATOM 2073 O O . VAL A 1 267 ? -3.579 -7.664 3.982 1.00 93.88 267 VAL A O 1
ATOM 2076 N N . MET A 1 268 ? -2.743 -5.776 3.137 1.00 94.50 268 MET A N 1
ATOM 2077 C CA . MET A 1 268 ? -3.375 -5.941 1.824 1.00 94.50 268 MET A CA 1
ATOM 2078 C C . MET A 1 268 ? -2.979 -7.267 1.159 1.00 94.50 268 MET A C 1
ATOM 2080 O O . MET A 1 268 ? -3.846 -7.982 0.654 1.00 94.50 268 MET A O 1
ATOM 2084 N N . ASN A 1 269 ? -1.692 -7.625 1.197 1.00 90.44 269 ASN A N 1
ATOM 2085 C CA . ASN A 1 269 ? -1.190 -8.867 0.611 1.00 90.44 269 ASN A CA 1
ATOM 2086 C C . ASN A 1 269 ? -1.736 -10.112 1.329 1.00 90.44 269 ASN A C 1
ATOM 2088 O O . ASN A 1 269 ? -2.117 -11.063 0.648 1.00 90.44 269 ASN A O 1
ATOM 2092 N N . GLU A 1 270 ? -1.823 -10.111 2.668 1.00 92.50 270 GLU A N 1
ATOM 2093 C CA . GLU A 1 270 ? -2.426 -11.216 3.441 1.00 92.50 270 GLU A CA 1
ATOM 2094 C C . GLU A 1 270 ? -3.891 -11.446 3.032 1.00 92.50 270 GLU A C 1
ATOM 2096 O O . GLU A 1 270 ? -4.341 -12.583 2.902 1.00 92.50 270 GLU A O 1
ATOM 2101 N N . TRP A 1 271 ? -4.621 -10.369 2.725 1.00 95.12 271 TRP A N 1
ATOM 2102 C CA . TRP A 1 271 ? -6.009 -10.425 2.255 1.00 95.12 271 TRP A CA 1
ATOM 2103 C C . TRP A 1 271 ? -6.144 -10.744 0.753 1.00 95.12 271 TRP A C 1
ATOM 2105 O O . TRP A 1 271 ? -7.262 -10.846 0.229 1.00 95.12 271 TRP A O 1
ATOM 2115 N N . GLY A 1 272 ? -5.020 -10.925 0.053 1.00 93.31 272 GLY A N 1
ATOM 2116 C CA . GLY A 1 272 ? -4.947 -11.261 -1.369 1.00 93.31 272 GLY A CA 1
ATOM 2117 C C . GLY A 1 272 ? -5.059 -10.067 -2.320 1.00 93.31 272 GLY A C 1
ATOM 2118 O O . GLY A 1 272 ? -5.238 -10.270 -3.519 1.00 93.31 272 GLY A O 1
ATOM 2119 N N . TYR A 1 273 ? -4.964 -8.835 -1.820 1.00 93.44 273 TYR A N 1
ATOM 2120 C CA . TYR A 1 273 ? -5.011 -7.626 -2.637 1.00 93.44 273 TYR A CA 1
ATOM 2121 C C . TYR A 1 273 ? -3.645 -7.270 -3.213 1.00 93.44 273 TYR A C 1
ATOM 2123 O O . TYR A 1 273 ? -2.602 -7.469 -2.599 1.00 93.44 273 TYR A O 1
ATOM 2131 N N . LYS A 1 274 ? -3.667 -6.665 -4.399 1.00 89.06 274 LYS A N 1
ATOM 2132 C CA . LYS A 1 274 ? -2.508 -6.086 -5.075 1.00 89.06 274 LYS A CA 1
ATOM 2133 C C . LYS A 1 274 ? -2.795 -4.644 -5.448 1.00 89.06 274 LYS A C 1
ATOM 2135 O O . LYS A 1 274 ? -3.872 -4.323 -5.950 1.00 89.06 274 LYS A O 1
ATOM 2140 N N . MET A 1 275 ? -1.813 -3.776 -5.246 1.00 89.56 275 MET A N 1
ATOM 2141 C CA . MET A 1 275 ? -1.902 -2.390 -5.689 1.00 89.56 275 MET A CA 1
ATOM 2142 C C . MET A 1 275 ? -1.828 -2.325 -7.222 1.00 89.56 275 MET A C 1
ATOM 2144 O O . MET A 1 275 ? -0.895 -2.850 -7.832 1.00 89.56 275 MET A O 1
ATOM 2148 N N . ILE A 1 276 ? -2.810 -1.672 -7.843 1.00 87.12 276 ILE A N 1
ATOM 2149 C CA . ILE A 1 276 ? -2.897 -1.463 -9.302 1.00 87.12 276 ILE A CA 1
ATOM 2150 C C . ILE A 1 276 ? -2.761 0.008 -9.703 1.00 87.12 276 ILE A C 1
ATOM 2152 O O . ILE A 1 276 ? -2.734 0.335 -10.888 1.00 87.12 276 ILE A O 1
ATOM 2156 N N . PHE A 1 277 ? -2.713 0.895 -8.716 1.00 87.81 277 PHE A N 1
ATOM 2157 C CA . PHE A 1 277 ? -2.468 2.314 -8.890 1.00 87.81 277 PHE A CA 1
ATOM 2158 C C . PHE A 1 277 ? -1.875 2.881 -7.606 1.00 87.81 277 PHE A C 1
ATOM 2160 O O . PHE A 1 277 ? -2.312 2.521 -6.516 1.00 87.81 277 PHE A O 1
ATOM 2167 N N . SER A 1 278 ? -0.931 3.799 -7.777 1.00 87.00 278 SER A N 1
ATOM 2168 C CA . SER A 1 278 ? -0.357 4.644 -6.739 1.00 87.00 278 SER A CA 1
ATOM 2169 C C . SER A 1 278 ? -0.140 6.029 -7.330 1.00 87.00 278 SER A C 1
ATOM 2171 O O . SER A 1 278 ? 0.294 6.150 -8.481 1.00 87.00 278 SER A O 1
ATOM 2173 N N . GLY A 1 279 ? -0.459 7.064 -6.566 1.00 82.38 279 GLY A N 1
ATOM 2174 C CA . GLY A 1 279 ? -0.228 8.449 -6.939 1.00 82.38 279 GLY A CA 1
ATOM 2175 C C . GLY A 1 279 ? -1.395 9.348 -6.573 1.00 82.38 279 GLY A C 1
ATOM 2176 O O . GLY A 1 279 ? -2.500 8.895 -6.325 1.00 82.38 279 GLY A O 1
ATOM 2177 N N . ASN A 1 280 ? -1.147 10.653 -6.574 1.00 88.19 280 ASN A N 1
ATOM 2178 C CA . ASN A 1 280 ? -2.124 11.646 -6.159 1.00 88.19 280 ASN A CA 1
ATOM 2179 C C . ASN A 1 280 ? -2.979 12.133 -7.351 1.00 88.19 280 ASN A C 1
ATOM 2181 O O . ASN A 1 280 ? -2.496 12.920 -8.169 1.00 88.19 280 ASN A O 1
ATOM 2185 N N . THR A 1 281 ? -4.218 11.649 -7.495 1.00 89.62 281 THR A N 1
ATOM 2186 C CA . THR A 1 281 ? -5.081 11.903 -8.668 1.00 89.62 281 THR A CA 1
ATOM 2187 C C . THR A 1 281 ? -6.539 12.166 -8.278 1.00 89.62 281 THR A C 1
ATOM 2189 O O . THR A 1 281 ? -7.084 11.438 -7.455 1.00 89.62 281 THR A O 1
ATOM 2192 N N . PRO A 1 282 ? -7.222 13.169 -8.864 1.00 94.06 282 PRO A N 1
ATOM 2193 C CA . PRO A 1 282 ? -8.660 13.332 -8.662 1.00 94.06 282 PRO A CA 1
ATOM 2194 C C . PRO A 1 282 ? -9.443 12.191 -9.328 1.00 94.06 282 PRO A C 1
ATOM 2196 O O . PRO A 1 282 ? -9.044 11.673 -10.372 1.00 94.06 282 PRO A O 1
ATOM 2199 N N . TRP A 1 283 ? -10.594 11.834 -8.760 1.00 94.75 283 TRP A N 1
ATOM 2200 C CA . TRP A 1 283 ? -11.414 10.712 -9.229 1.00 94.75 283 TRP A CA 1
ATOM 2201 C C . TRP A 1 283 ? -11.797 10.771 -10.708 1.00 94.75 283 TRP A C 1
ATOM 2203 O O . TRP A 1 283 ? -11.748 9.751 -11.397 1.00 94.75 283 TRP A O 1
ATOM 2213 N N . ASN A 1 284 ? -12.128 11.960 -11.219 1.00 95.19 284 ASN A N 1
ATOM 2214 C CA . ASN A 1 284 ? -12.494 12.133 -12.624 1.00 95.19 284 ASN A CA 1
ATOM 2215 C C . ASN A 1 284 ? -11.355 11.768 -13.588 1.00 95.19 284 ASN A C 1
ATOM 2217 O O . ASN A 1 284 ? -11.621 11.461 -14.742 1.00 95.19 284 ASN A O 1
ATOM 2221 N N . LYS A 1 285 ? -10.102 11.716 -13.125 1.00 94.12 285 LYS A N 1
ATOM 2222 C CA . LYS A 1 285 ? -8.940 11.342 -13.942 1.00 94.12 285 LYS A CA 1
ATOM 2223 C C . LYS A 1 285 ? -8.444 9.919 -13.705 1.00 94.12 285 LYS A C 1
ATOM 2225 O O . LYS A 1 285 ? -7.465 9.501 -14.321 1.00 94.12 285 LYS A O 1
ATOM 2230 N N . LEU A 1 286 ? -9.106 9.141 -12.850 1.00 90.19 286 LEU A N 1
ATOM 2231 C CA . LEU A 1 286 ? -8.621 7.815 -12.466 1.00 90.19 286 LEU A CA 1
ATOM 2232 C C . LEU A 1 28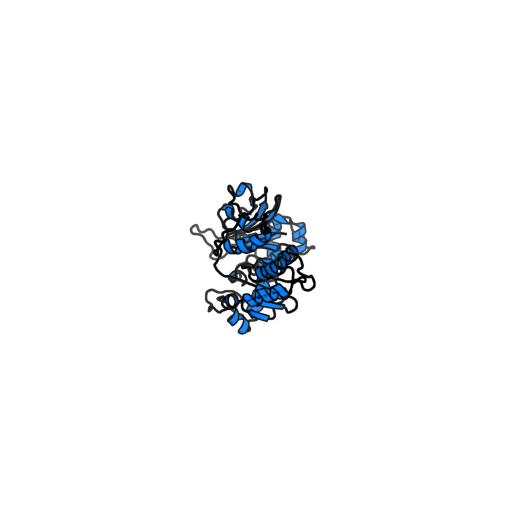6 ? -8.548 6.836 -13.658 1.00 90.19 286 LEU A C 1
ATOM 2234 O O . LEU A 1 286 ? -7.651 5.993 -13.720 1.00 90.19 286 LEU A O 1
ATOM 2238 N N . SER A 1 287 ? -9.425 7.003 -14.656 1.00 89.88 287 SER A N 1
ATOM 2239 C CA . SER A 1 287 ? -9.462 6.211 -15.900 1.00 89.88 287 SER A CA 1
ATOM 2240 C C . SER A 1 287 ? -8.226 6.375 -16.801 1.00 89.88 287 SER A C 1
ATOM 2242 O O . SER A 1 287 ? -8.004 5.571 -17.710 1.00 89.88 287 SER A O 1
ATOM 2244 N N . HIS A 1 288 ? -7.423 7.424 -16.592 1.00 86.06 288 HIS A N 1
ATOM 2245 C CA . HIS A 1 288 ? -6.172 7.638 -17.328 1.00 86.06 288 HIS A CA 1
ATOM 2246 C C . HIS A 1 288 ? -5.054 6.728 -16.826 1.00 86.06 288 HIS A C 1
ATOM 2248 O O . HIS A 1 288 ? -4.121 6.419 -17.570 1.00 86.06 288 HIS A O 1
ATOM 2254 N N . SER A 1 289 ? -5.166 6.282 -15.576 1.00 80.75 289 SER A N 1
ATOM 2255 C CA . SER A 1 289 ? -4.093 5.600 -14.858 1.00 80.75 289 SER A CA 1
ATOM 2256 C C . SER A 1 289 ? -4.413 4.141 -14.550 1.00 80.75 289 SER A C 1
ATOM 2258 O O . SER A 1 289 ? -3.484 3.339 -14.461 1.00 80.75 289 SER A O 1
ATOM 2260 N N . ALA A 1 290 ? -5.693 3.778 -14.445 1.00 83.81 290 ALA A N 1
ATOM 2261 C CA . ALA A 1 290 ? -6.133 2.425 -14.128 1.00 83.81 290 ALA A CA 1
ATOM 2262 C C . ALA A 1 290 ? -7.331 1.986 -14.981 1.00 83.81 290 ALA A C 1
ATOM 2264 O O . ALA A 1 290 ? -8.167 2.792 -15.390 1.00 83.81 290 ALA A O 1
ATOM 2265 N N . ASN A 1 291 ? -7.414 0.676 -15.224 1.00 86.25 291 ASN A N 1
ATOM 2266 C CA . ASN A 1 291 ? -8.540 0.056 -15.913 1.00 86.25 291 ASN A CA 1
ATOM 2267 C C . ASN A 1 291 ? -9.481 -0.586 -14.894 1.00 86.25 291 ASN A C 1
ATOM 2269 O O . ASN A 1 291 ? -9.059 -1.387 -14.056 1.00 86.25 291 ASN A O 1
ATOM 2273 N N . PHE A 1 292 ? -10.767 -0.276 -15.018 1.00 90.00 292 PHE A N 1
ATOM 2274 C CA . PHE A 1 292 ? -11.798 -0.721 -14.092 1.00 90.00 292 PHE A CA 1
ATOM 2275 C C . PHE A 1 292 ? -12.757 -1.686 -14.771 1.00 90.00 292 PHE A C 1
ATOM 2277 O O . PHE A 1 292 ? -13.246 -1.430 -15.872 1.00 90.00 292 PHE A O 1
ATOM 2284 N N . VAL A 1 293 ? -13.029 -2.800 -14.097 1.00 90.75 293 VAL A N 1
ATOM 2285 C CA . VAL A 1 293 ? -13.954 -3.819 -14.590 1.00 90.75 293 VAL A CA 1
ATOM 2286 C C . VAL A 1 293 ? -15.330 -3.569 -13.966 1.00 90.75 293 VAL A C 1
ATOM 2288 O O . VAL A 1 293 ? -15.422 -3.530 -12.737 1.00 90.75 293 VAL A O 1
ATOM 2291 N N . PRO A 1 294 ? -16.401 -3.413 -14.766 1.00 93.69 294 PRO A N 1
ATOM 2292 C CA . PRO A 1 294 ? -17.757 -3.246 -14.246 1.00 93.69 294 PRO A CA 1
ATOM 2293 C C . PRO A 1 294 ? -18.158 -4.377 -13.300 1.00 93.69 294 PRO A C 1
ATOM 2295 O O . PRO A 1 294 ? -17.833 -5.539 -13.535 1.00 93.69 294 PRO A O 1
ATOM 2298 N N . GLY A 1 295 ? -18.854 -4.039 -12.218 1.00 92.94 295 GLY A N 1
ATOM 2299 C CA . GLY A 1 295 ? -19.282 -4.975 -11.179 1.00 92.94 295 GLY A CA 1
ATOM 2300 C C . GLY A 1 295 ? -18.179 -5.410 -10.209 1.00 92.94 295 GLY A C 1
ATOM 2301 O O . GLY A 1 295 ? -18.504 -5.883 -9.119 1.00 92.94 295 GLY A O 1
ATOM 2302 N N . LYS A 1 296 ? -16.892 -5.223 -10.542 1.00 94.94 296 LYS A N 1
ATOM 2303 C CA . LYS A 1 296 ? -15.788 -5.558 -9.631 1.00 94.94 296 LYS A CA 1
ATOM 2304 C C . LYS A 1 296 ? -15.710 -4.561 -8.471 1.00 94.94 296 LYS A C 1
ATOM 2306 O O . LYS A 1 296 ? -16.105 -3.394 -8.587 1.00 94.94 296 LYS A O 1
ATOM 2311 N N . ARG A 1 297 ? -15.178 -5.053 -7.351 1.00 95.88 297 ARG A N 1
ATOM 2312 C CA . ARG A 1 297 ? -14.913 -4.286 -6.131 1.00 95.88 297 ARG A CA 1
ATOM 2313 C C . ARG A 1 297 ? -13.416 -4.062 -5.959 1.00 95.88 297 ARG A C 1
ATOM 2315 O O . ARG A 1 297 ? -12.609 -4.879 -6.405 1.00 95.88 297 ARG A O 1
ATOM 2322 N N . TYR A 1 298 ? -13.085 -2.947 -5.331 1.00 96.81 298 TYR A N 1
ATOM 2323 C CA . TYR A 1 298 ? -11.731 -2.471 -5.089 1.00 96.81 298 TYR A CA 1
ATOM 2324 C C . TYR A 1 298 ? -11.674 -1.834 -3.702 1.00 96.81 298 TYR A C 1
ATOM 2326 O O . TYR A 1 298 ? -12.694 -1.346 -3.209 1.00 96.81 298 TYR A O 1
ATOM 2334 N N . ILE A 1 299 ? -10.485 -1.786 -3.111 1.00 97.31 299 ILE A N 1
ATOM 2335 C CA . ILE A 1 299 ? -10.212 -0.908 -1.970 1.00 97.31 299 ILE A CA 1
ATOM 2336 C C . ILE A 1 299 ? -9.462 0.308 -2.506 1.00 97.31 299 ILE A C 1
ATOM 2338 O O . ILE A 1 299 ? -8.559 0.170 -3.331 1.00 97.31 299 ILE A O 1
ATOM 2342 N N . VAL A 1 300 ? -9.872 1.503 -2.102 1.00 96.12 300 VAL A N 1
ATOM 2343 C CA . VAL A 1 300 ? -9.330 2.764 -2.606 1.00 96.12 300 VAL A CA 1
ATOM 2344 C C . VAL A 1 300 ? -8.887 3.604 -1.424 1.00 96.12 300 VAL A C 1
ATOM 2346 O O . VAL A 1 300 ? -9.696 3.942 -0.562 1.00 96.12 300 VAL A O 1
ATOM 2349 N N . ASP A 1 301 ? -7.607 3.953 -1.401 1.00 94.44 301 ASP A N 1
ATOM 2350 C CA . ASP A 1 301 ? -7.091 4.952 -0.477 1.00 94.44 301 ASP A CA 1
ATOM 2351 C C . ASP A 1 301 ? -7.325 6.333 -1.079 1.00 94.44 301 ASP A C 1
ATOM 2353 O O . ASP A 1 301 ? -6.915 6.615 -2.209 1.00 94.44 301 ASP A O 1
ATOM 2357 N N . ILE A 1 302 ? -7.981 7.194 -0.314 1.00 94.25 302 ILE A N 1
ATOM 2358 C CA . ILE A 1 302 ? -8.177 8.608 -0.618 1.00 94.25 302 ILE A CA 1
ATOM 2359 C C . ILE A 1 302 ? -7.533 9.456 0.479 1.00 94.25 302 ILE A C 1
ATOM 2361 O O . ILE A 1 302 ? -7.171 8.959 1.543 1.00 94.25 302 ILE A O 1
ATOM 2365 N N . GLU A 1 303 ? -7.378 10.755 0.242 1.00 91.19 303 GLU A N 1
ATOM 2366 C CA . GLU A 1 303 ? -6.840 11.669 1.256 1.00 91.19 303 GLU A CA 1
ATOM 2367 C C . GLU A 1 303 ? -7.625 11.577 2.583 1.00 91.19 303 GLU A C 1
ATOM 2369 O O . GLU A 1 303 ? -8.765 12.042 2.693 1.00 91.19 303 GLU A O 1
ATOM 2374 N N . GLY A 1 304 ? -6.974 10.984 3.592 1.00 88.31 304 GLY A N 1
ATOM 2375 C CA . GLY A 1 304 ? -7.477 10.828 4.957 1.00 88.31 304 GLY A CA 1
ATOM 2376 C C . GLY A 1 304 ? -8.442 9.661 5.192 1.00 88.31 304 GLY A C 1
ATOM 2377 O O . GLY A 1 304 ? -8.998 9.594 6.282 1.00 88.31 304 GLY A O 1
ATOM 2378 N N . HIS A 1 305 ? -8.682 8.777 4.214 1.00 92.50 305 HIS A N 1
ATOM 2379 C CA . HIS A 1 305 ? -9.625 7.663 4.378 1.00 92.50 305 HIS A CA 1
ATOM 2380 C C . HIS A 1 305 ? -9.334 6.492 3.429 1.00 92.50 305 HIS A C 1
ATOM 2382 O O . HIS A 1 305 ? -8.690 6.655 2.395 1.00 92.50 305 HIS A O 1
ATOM 2388 N N . THR A 1 306 ? -9.869 5.318 3.749 1.00 94.94 306 THR A N 1
ATOM 2389 C CA . THR A 1 306 ? -9.823 4.128 2.888 1.00 94.94 306 THR A CA 1
ATOM 2390 C C . THR A 1 306 ? -11.239 3.611 2.707 1.00 94.94 306 THR A C 1
ATOM 2392 O O . THR A 1 306 ? -11.955 3.417 3.686 1.00 94.94 306 THR A O 1
ATOM 2395 N N . VAL A 1 307 ? -11.644 3.379 1.459 1.00 95.00 307 VAL A N 1
ATOM 2396 C CA . VAL A 1 307 ? -13.027 3.046 1.115 1.00 95.00 307 VAL A CA 1
ATOM 2397 C C . VAL A 1 307 ? -13.118 1.824 0.210 1.00 95.00 307 VAL A C 1
ATOM 2399 O O . VAL A 1 307 ? -12.292 1.602 -0.675 1.00 95.00 307 VAL A O 1
ATOM 2402 N N . LYS A 1 308 ? -14.178 1.040 0.399 1.00 95.75 308 LYS A N 1
ATOM 2403 C CA . LYS A 1 308 ? -14.598 0.007 -0.546 1.00 95.75 308 LYS A CA 1
ATOM 2404 C C . LYS A 1 308 ? -15.338 0.657 -1.714 1.00 95.75 308 LYS A C 1
ATOM 2406 O O . LYS A 1 308 ? -16.361 1.307 -1.524 1.00 95.75 308 LYS A O 1
ATOM 2411 N N . MET A 1 309 ? -14.855 0.440 -2.931 1.00 96.50 309 MET A N 1
ATOM 2412 C CA . MET A 1 309 ? -15.433 0.983 -4.158 1.00 96.50 309 MET A CA 1
ATOM 2413 C C . MET A 1 309 ? -15.988 -0.137 -5.044 1.00 96.50 309 MET A C 1
ATOM 2415 O O . MET A 1 309 ? -15.296 -1.118 -5.321 1.00 96.50 309 MET A O 1
ATOM 2419 N N . ARG A 1 310 ? -17.204 0.033 -5.572 1.00 96.62 310 ARG A N 1
ATOM 2420 C CA . ARG A 1 310 ? -17.759 -0.781 -6.663 1.00 96.62 310 ARG A CA 1
ATOM 2421 C C . ARG A 1 310 ? -17.782 0.014 -7.963 1.00 96.62 310 ARG A C 1
ATOM 2423 O O . ARG A 1 310 ? -18.199 1.168 -7.995 1.00 96.62 310 ARG A O 1
ATOM 2430 N N . VAL A 1 311 ? -17.399 -0.630 -9.061 1.00 96.81 311 VAL A N 1
ATOM 2431 C CA . VAL A 1 311 ? -17.534 -0.058 -10.407 1.00 96.81 311 VAL A CA 1
ATOM 2432 C C . VAL A 1 311 ? -18.934 -0.369 -10.935 1.00 96.81 311 VAL A C 1
ATOM 2434 O O . VAL A 1 311 ? -19.309 -1.534 -11.068 1.00 96.81 311 VAL A O 1
ATOM 2437 N N . LYS A 1 312 ? -19.734 0.656 -11.230 1.00 96.31 312 LYS A N 1
ATOM 2438 C CA . LYS A 1 312 ? -21.143 0.516 -11.636 1.00 96.31 312 LYS A CA 1
ATOM 2439 C C . LYS A 1 312 ? -21.302 0.163 -13.114 1.00 96.31 312 LYS A C 1
ATOM 2441 O O . LYS A 1 312 ? -22.158 -0.648 -13.454 1.00 96.31 312 LYS A O 1
ATOM 2446 N N . LYS A 1 313 ? -20.488 0.763 -13.985 1.00 93.94 313 LYS A N 1
ATOM 2447 C CA . LYS A 1 313 ? -20.561 0.604 -15.447 1.00 93.94 313 LYS A CA 1
ATOM 2448 C C . LYS A 1 313 ? -19.178 0.653 -16.092 1.00 93.94 313 LYS A C 1
ATOM 2450 O O . LYS A 1 313 ? -18.181 0.878 -15.414 1.00 93.94 313 LYS A O 1
ATOM 2455 N N . ALA A 1 314 ? -19.125 0.421 -17.404 1.00 92.75 314 ALA A N 1
ATOM 2456 C CA . ALA A 1 314 ? -17.892 0.523 -18.180 1.00 92.75 314 ALA A CA 1
ATOM 2457 C C . ALA A 1 314 ? -17.249 1.903 -17.997 1.00 92.75 314 ALA A C 1
ATOM 2459 O O . ALA A 1 314 ? -17.886 2.925 -18.249 1.00 92.75 314 ALA A O 1
ATOM 2460 N N . VAL A 1 315 ? -15.990 1.910 -17.556 1.00 91.19 315 VAL A N 1
ATOM 2461 C CA . VAL A 1 315 ? -15.190 3.127 -17.419 1.00 91.19 315 VAL A CA 1
ATOM 2462 C C . VAL A 1 315 ? -14.408 3.315 -18.718 1.00 91.19 315 VAL A C 1
ATOM 2464 O O . VAL A 1 315 ? -13.560 2.472 -19.027 1.00 91.19 315 VAL A O 1
ATOM 2467 N N . PRO A 1 316 ? -14.688 4.365 -19.509 1.00 88.19 316 PRO A N 1
ATOM 2468 C CA . PRO A 1 316 ? -13.934 4.627 -20.724 1.00 88.19 316 PRO A CA 1
ATOM 2469 C C . PRO A 1 316 ? -12.474 4.927 -20.358 1.00 88.19 316 PRO A C 1
ATOM 2471 O O . PRO A 1 316 ? -12.226 5.765 -19.489 1.00 88.19 316 PRO A O 1
ATOM 2474 N N . PRO A 1 317 ? -11.493 4.257 -20.984 1.00 86.50 317 PRO A N 1
ATOM 2475 C CA . PRO A 1 317 ? -10.093 4.499 -20.677 1.00 86.50 317 PRO A CA 1
ATOM 2476 C C . PRO A 1 317 ? -9.681 5.890 -21.164 1.00 86.50 317 PRO A C 1
ATOM 2478 O O . PRO A 1 317 ? -10.010 6.270 -22.288 1.00 86.50 317 PRO A O 1
ATOM 2481 N N . LYS A 1 318 ? -8.880 6.601 -20.361 1.00 83.88 318 LYS A N 1
ATOM 2482 C CA . LYS A 1 318 ? -8.265 7.893 -20.727 1.00 83.88 318 LYS A CA 1
ATOM 2483 C C . LYS A 1 318 ? -9.264 9.014 -21.037 1.00 83.88 318 LYS A C 1
ATOM 2485 O O . LYS A 1 318 ? -9.032 9.828 -21.931 1.00 83.88 318 LYS A O 1
ATOM 2490 N N . VAL A 1 319 ? -10.377 9.046 -20.318 1.00 87.44 319 VAL A N 1
ATOM 2491 C CA . VAL A 1 319 ? -11.398 10.089 -20.458 1.00 87.44 319 VAL A CA 1
ATOM 2492 C C . VAL A 1 319 ? -11.699 10.664 -19.087 1.00 87.44 319 VAL A C 1
ATOM 2494 O O . VAL A 1 319 ? -11.889 9.908 -18.134 1.00 87.44 319 VAL A O 1
ATOM 2497 N N . ASP A 1 320 ? -11.760 11.991 -18.998 1.00 92.69 320 ASP A N 1
ATOM 2498 C CA . ASP A 1 320 ? -12.216 12.662 -17.785 1.00 92.69 320 ASP A CA 1
ATOM 2499 C C . ASP A 1 320 ? -13.675 12.264 -17.520 1.00 92.69 320 ASP A C 1
ATOM 2501 O O . ASP A 1 320 ? -14.557 12.447 -18.359 1.00 92.69 320 ASP A O 1
ATOM 2505 N N . LEU A 1 321 ? -13.906 11.630 -16.375 1.00 92.62 321 LEU A N 1
ATOM 2506 C CA . LEU A 1 321 ? -15.190 11.048 -16.016 1.00 92.62 321 LEU A CA 1
ATOM 2507 C C . LEU A 1 321 ? -16.079 12.113 -15.392 1.00 92.62 321 LEU A C 1
ATOM 2509 O O . LEU A 1 321 ? -15.802 12.568 -14.283 1.00 92.62 321 LEU A O 1
ATOM 2513 N N . GLU A 1 322 ? -17.177 12.450 -16.063 1.00 92.38 322 GLU A N 1
ATOM 2514 C CA . GLU A 1 322 ? -18.219 13.299 -15.495 1.00 92.38 322 GLU A CA 1
ATOM 2515 C C . GLU A 1 322 ? -19.626 12.779 -15.846 1.00 92.38 322 GLU A C 1
ATOM 2517 O O . GLU A 1 322 ? -19.878 12.471 -17.016 1.00 92.38 322 GLU A O 1
ATOM 2522 N N . PRO A 1 323 ? -20.536 12.673 -14.857 1.00 92.88 323 PRO A N 1
ATOM 2523 C CA . PRO A 1 323 ? -20.270 12.763 -13.417 1.00 92.88 323 PRO A CA 1
ATOM 2524 C C . PRO A 1 323 ? -19.604 11.468 -12.886 1.00 92.88 323 PRO A C 1
ATOM 2526 O O . PRO A 1 323 ? -19.805 10.374 -13.412 1.00 92.88 323 PRO A O 1
ATOM 2529 N N . VAL A 1 324 ? -18.754 11.577 -11.860 1.00 93.88 324 VAL A N 1
ATOM 2530 C CA . VAL A 1 324 ? -17.935 10.453 -11.342 1.00 93.88 324 VAL A CA 1
ATOM 2531 C C . VAL A 1 324 ? -18.787 9.343 -10.702 1.00 93.88 324 VAL A C 1
ATOM 2533 O O . VAL A 1 324 ? -18.498 8.154 -10.859 1.00 93.88 324 VAL A O 1
ATOM 2536 N N . ASP A 1 325 ? -19.858 9.724 -10.014 1.00 94.56 325 ASP A N 1
ATOM 2537 C CA . ASP A 1 325 ? -20.794 8.850 -9.291 1.00 94.56 325 ASP A CA 1
ATOM 2538 C C . ASP A 1 325 ? -21.665 7.967 -10.210 1.00 94.56 325 ASP A C 1
ATOM 2540 O O . ASP A 1 325 ? -22.276 6.976 -9.786 1.00 94.56 325 ASP A O 1
ATOM 2544 N N . GLU A 1 326 ? -21.694 8.261 -11.508 1.00 95.62 326 GLU A N 1
ATOM 2545 C CA . GLU A 1 326 ? -22.242 7.354 -12.510 1.00 95.62 326 GLU A CA 1
ATOM 2546 C C . GLU A 1 326 ? -21.366 6.110 -12.722 1.00 95.62 326 GLU A C 1
ATOM 2548 O O . GLU A 1 326 ? -21.883 5.058 -13.111 1.00 95.62 326 GLU A O 1
ATOM 2553 N N . TYR A 1 327 ? -20.056 6.213 -12.480 1.00 96.44 327 TYR A N 1
ATOM 2554 C CA . TYR A 1 327 ? -19.081 5.145 -12.717 1.00 96.44 327 TYR A CA 1
ATOM 2555 C C . TYR A 1 327 ? -18.729 4.380 -11.448 1.00 96.44 327 TYR A C 1
ATOM 2557 O O . TYR A 1 327 ? -18.551 3.161 -11.508 1.00 96.44 327 TYR A O 1
ATOM 2565 N N . PHE A 1 328 ? -18.657 5.073 -10.314 1.00 96.50 328 PHE A N 1
ATOM 2566 C CA . PHE A 1 328 ? -18.195 4.506 -9.052 1.00 96.50 328 PHE A CA 1
ATOM 2567 C C . PHE A 1 328 ? -19.236 4.660 -7.947 1.00 96.50 328 PHE A C 1
ATOM 2569 O O . PHE A 1 328 ? -19.980 5.634 -7.888 1.00 96.50 328 PHE A O 1
ATOM 2576 N N . GLU A 1 329 ? -19.273 3.675 -7.062 1.00 95.75 329 GLU A N 1
ATOM 2577 C CA . GLU A 1 329 ? -20.054 3.675 -5.830 1.00 95.75 329 GLU A CA 1
ATOM 2578 C C . GLU A 1 329 ? -19.098 3.416 -4.667 1.00 95.75 329 GLU A C 1
ATOM 2580 O O . GLU A 1 329 ? -18.391 2.407 -4.673 1.00 95.75 329 GLU A O 1
ATOM 2585 N N . CYS A 1 330 ? -19.071 4.319 -3.692 1.00 95.06 330 CYS A N 1
ATOM 2586 C CA . CYS A 1 330 ? -18.253 4.204 -2.491 1.00 95.06 330 CYS A CA 1
ATOM 2587 C C . CYS A 1 330 ? -19.107 3.725 -1.309 1.00 95.06 330 CYS A C 1
ATOM 2589 O O . CYS A 1 330 ? -20.218 4.206 -1.103 1.00 95.06 330 CYS A O 1
ATOM 2591 N N . ASP A 1 331 ? -18.573 2.786 -0.530 1.00 92.38 331 ASP A N 1
ATOM 2592 C CA . ASP A 1 331 ? -19.172 2.228 0.688 1.00 92.38 331 ASP A CA 1
ATOM 2593 C C . ASP A 1 331 ? -18.288 2.579 1.898 1.00 92.38 331 ASP A C 1
ATOM 2595 O O . ASP A 1 331 ? -17.614 1.728 2.489 1.00 92.38 331 ASP A O 1
ATOM 2599 N N . SER A 1 332 ? -18.246 3.871 2.234 1.00 86.69 332 SER A N 1
ATOM 2600 C CA . SER A 1 332 ? -17.534 4.380 3.413 1.00 86.69 332 SER A CA 1
ATOM 2601 C C . SER A 1 332 ? -18.319 4.122 4.691 1.00 86.69 332 SER A C 1
ATOM 2603 O O . SER A 1 332 ? -19.542 3.954 4.689 1.00 86.69 332 SER A O 1
ATOM 2605 N N . ASP A 1 333 ? -17.618 4.076 5.818 1.00 84.00 333 ASP A N 1
ATOM 2606 C CA . ASP A 1 333 ? -18.275 4.124 7.119 1.00 84.00 333 ASP A CA 1
ATOM 2607 C C . ASP A 1 333 ? -18.594 5.574 7.499 1.00 84.00 333 ASP A C 1
ATOM 2609 O O . ASP A 1 333 ? -17.694 6.398 7.623 1.00 84.00 333 ASP A O 1
ATOM 2613 N N . LYS A 1 334 ? -19.879 5.885 7.698 1.00 82.12 334 LYS A N 1
ATOM 2614 C CA . LYS A 1 334 ? -20.341 7.255 7.980 1.00 82.12 334 LYS A CA 1
ATOM 2615 C C . LYS A 1 334 ? -19.904 7.771 9.351 1.00 82.12 334 LYS A C 1
ATOM 2617 O O . LYS A 1 334 ? -19.910 8.982 9.558 1.00 82.12 334 LYS A O 1
ATOM 2622 N N . GLN A 1 335 ? -19.564 6.877 10.282 1.00 80.75 335 GLN A N 1
ATOM 2623 C CA . GLN A 1 335 ? -19.019 7.270 11.585 1.00 80.75 335 GLN A CA 1
ATOM 2624 C C . GLN A 1 335 ? -17.558 7.712 11.469 1.00 80.75 335 GLN A C 1
ATOM 2626 O O . GLN A 1 335 ? -17.103 8.572 12.218 1.00 80.75 335 GLN A O 1
ATOM 2631 N N . ASN A 1 336 ? -16.838 7.146 10.505 1.00 78.94 336 ASN A N 1
ATOM 2632 C CA . ASN A 1 336 ? -15.440 7.442 10.242 1.00 78.94 336 ASN A CA 1
ATOM 2633 C C . ASN A 1 336 ? -15.270 8.600 9.238 1.00 78.94 336 ASN A C 1
ATOM 2635 O O . ASN A 1 336 ? -14.381 9.440 9.374 1.00 78.94 336 ASN A O 1
ATOM 2639 N N . TYR A 1 337 ? -16.162 8.690 8.249 1.00 82.50 337 TYR A N 1
ATOM 2640 C CA .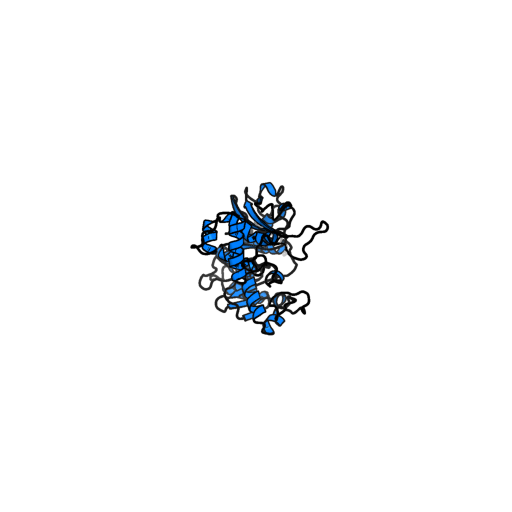 TYR A 1 337 ? -16.027 9.616 7.134 1.00 82.50 337 TYR A CA 1
ATOM 2641 C C . TYR A 1 337 ? -17.365 10.212 6.696 1.00 82.50 337 TYR A C 1
ATOM 2643 O O . TYR A 1 337 ? -18.299 9.502 6.332 1.00 82.50 337 TYR A O 1
ATOM 2651 N N . ASN A 1 338 ? -17.459 11.543 6.726 1.00 81.81 338 ASN A N 1
ATOM 2652 C CA . ASN A 1 338 ? -18.706 12.281 6.493 1.00 81.81 338 ASN A CA 1
ATOM 2653 C C . ASN A 1 338 ? -18.640 13.281 5.327 1.00 81.81 338 ASN A C 1
ATOM 2655 O O . ASN A 1 338 ? -19.627 13.959 5.039 1.00 81.81 338 ASN A O 1
ATOM 2659 N N . THR A 1 339 ? -17.495 13.385 4.652 1.00 82.44 339 THR A N 1
ATOM 2660 C CA . THR A 1 339 ? -17.349 14.187 3.434 1.00 82.44 339 THR A CA 1
ATOM 2661 C C . THR A 1 339 ? -17.548 13.320 2.199 1.00 82.44 339 THR A C 1
ATOM 2663 O O . THR A 1 339 ? -17.292 12.126 2.241 1.00 82.44 339 THR A O 1
ATOM 2666 N N . SER A 1 340 ? -17.954 13.916 1.076 1.00 88.31 340 SER A N 1
ATOM 2667 C CA . SER A 1 340 ? -18.013 13.184 -0.196 1.00 88.31 340 SER A CA 1
ATOM 2668 C C . SER A 1 340 ? -16.619 12.700 -0.608 1.00 88.31 340 SER A C 1
ATOM 2670 O O . SER A 1 340 ? -15.685 13.498 -0.724 1.00 88.31 340 SER A O 1
ATOM 2672 N N . GLU A 1 341 ? -16.486 11.398 -0.862 1.00 93.06 341 GLU A N 1
ATOM 2673 C CA . GLU A 1 341 ? -15.238 10.741 -1.264 1.00 93.06 341 GLU A CA 1
ATOM 2674 C C . GLU A 1 341 ? -14.705 11.324 -2.570 1.00 93.06 341 GLU A C 1
ATOM 2676 O O . GLU A 1 341 ? -13.496 11.489 -2.739 1.00 93.06 341 GLU A O 1
ATOM 2681 N N . PHE A 1 342 ? -15.613 11.694 -3.479 1.00 93.94 342 PHE A N 1
ATOM 2682 C CA . PHE A 1 342 ? -15.276 12.220 -4.799 1.00 93.94 342 PHE A CA 1
ATOM 2683 C C . PHE A 1 342 ? -14.665 13.629 -4.764 1.00 93.94 342 PHE A C 1
ATOM 2685 O O . PHE A 1 342 ? -14.109 14.070 -5.769 1.00 93.94 342 PHE A O 1
ATOM 2692 N N . LEU A 1 343 ? -14.711 14.318 -3.615 1.00 92.31 343 LEU A N 1
ATOM 2693 C CA . LEU A 1 343 ? -14.007 15.588 -3.396 1.00 92.31 343 LEU A CA 1
ATOM 2694 C C . LEU A 1 343 ? -12.534 15.401 -3.014 1.00 92.31 343 LEU A C 1
ATOM 2696 O O . LEU A 1 343 ? -11.774 16.370 -3.029 1.00 92.31 343 LEU A O 1
ATOM 2700 N N . LYS A 1 344 ? -12.124 14.187 -2.638 1.00 94.62 344 LYS A N 1
ATOM 2701 C CA . LYS A 1 344 ? -10.732 13.886 -2.301 1.00 94.62 344 LYS A CA 1
ATOM 2702 C C . LYS A 1 344 ? -9.964 13.372 -3.494 1.00 94.62 344 LYS A C 1
ATOM 2704 O O . LYS A 1 344 ? -10.524 12.917 -4.488 1.00 94.62 344 LYS A O 1
ATOM 2709 N N . LYS A 1 345 ? -8.645 13.409 -3.366 1.00 93.75 345 LYS A N 1
ATOM 2710 C CA . LYS A 1 345 ? -7.769 12.740 -4.314 1.00 93.75 345 LYS A CA 1
ATOM 2711 C C . LYS A 1 345 ? -7.603 11.276 -3.922 1.00 93.75 345 LYS A C 1
ATOM 2713 O O . LYS A 1 345 ? -7.519 10.946 -2.741 1.00 93.75 345 LYS A O 1
ATOM 2718 N N . VAL A 1 346 ? -7.567 10.423 -4.934 1.00 93.56 346 VAL A N 1
ATOM 2719 C CA . VAL A 1 346 ? -7.175 9.020 -4.843 1.00 93.56 346 VAL A CA 1
ATOM 2720 C C . VAL A 1 346 ? -5.661 8.965 -4.706 1.00 93.56 346 VAL A C 1
ATOM 2722 O O . VAL A 1 346 ? -4.963 9.694 -5.412 1.00 93.56 346 VAL A O 1
ATOM 2725 N N . LEU A 1 347 ? -5.188 8.120 -3.793 1.00 91.75 347 LEU A N 1
ATOM 2726 C CA . LEU A 1 347 ? -3.780 7.899 -3.467 1.00 91.75 347 LEU A CA 1
ATOM 2727 C C . LEU A 1 347 ? -3.314 6.509 -3.903 1.00 91.75 347 LEU A C 1
ATOM 2729 O O . LEU A 1 347 ? -2.215 6.369 -4.434 1.00 91.75 347 LEU A O 1
ATOM 2733 N N . ALA A 1 348 ? -4.154 5.490 -3.714 1.00 92.25 348 ALA A N 1
ATOM 2734 C CA . ALA A 1 348 ? -3.878 4.131 -4.160 1.00 92.25 348 ALA A CA 1
ATOM 2735 C C . ALA A 1 348 ? -5.170 3.377 -4.488 1.00 92.25 348 ALA A C 1
ATOM 2737 O O . ALA A 1 348 ? -6.236 3.660 -3.939 1.00 92.25 348 ALA A O 1
ATOM 2738 N N . VAL A 1 349 ? -5.070 2.398 -5.387 1.00 94.12 349 VAL A N 1
ATOM 2739 C CA . VAL A 1 349 ? -6.164 1.466 -5.691 1.00 94.12 349 VAL A CA 1
ATOM 2740 C C . VAL A 1 349 ? -5.652 0.044 -5.576 1.00 94.12 349 VAL A C 1
ATOM 2742 O O . VAL A 1 349 ? -4.629 -0.314 -6.163 1.00 94.12 349 VAL A O 1
ATOM 2745 N N . TRP A 1 350 ? -6.425 -0.773 -4.877 1.00 94.75 350 TRP A N 1
ATOM 2746 C CA . TRP A 1 350 ? -6.130 -2.159 -4.572 1.00 94.75 350 TRP A CA 1
ATOM 2747 C C . TRP A 1 350 ? -7.168 -3.071 -5.208 1.00 94.75 350 TRP A C 1
ATOM 2749 O O . TRP A 1 350 ? -8.378 -2.837 -5.128 1.00 94.75 350 TRP A O 1
ATOM 2759 N N . GLN A 1 351 ? -6.684 -4.134 -5.834 1.00 92.94 351 GLN A N 1
ATOM 2760 C CA . GLN A 1 351 ? -7.491 -5.130 -6.513 1.00 92.94 351 GLN A CA 1
ATOM 2761 C C . GLN A 1 351 ? -7.143 -6.523 -5.997 1.00 92.94 351 GLN A C 1
ATOM 2763 O O . GLN A 1 351 ? -5.971 -6.881 -5.945 1.00 92.94 351 GLN A O 1
ATOM 2768 N N . LYS A 1 352 ? -8.175 -7.304 -5.683 1.00 90.94 352 LYS A N 1
ATOM 2769 C CA . LYS A 1 352 ? -8.070 -8.745 -5.452 1.00 90.94 352 LYS A CA 1
ATOM 2770 C C . LYS A 1 352 ? -8.076 -9.518 -6.772 1.00 90.94 352 LYS A C 1
ATOM 2772 O O . LYS A 1 352 ? -8.871 -9.154 -7.692 1.00 90.94 352 LYS A O 1
#

Secondary structure (DSSP, 8-state):
--------PPP-------------HHHHHHHHHTTSS--S---EEEEETTTTEEEE-HHHHT-EE-EETTTTEE-TTSPPEEHHHHHHTT-HHHHHHHHHHTT-S---EEEE--HHHHHHHHHTT-S-TT-HHHHHHHHHHHT-TTEEE---SSS---SHHHHHHTEEE---GGGSS-----SPPTTS-TTSBPTT---TTSPPPBGGGG-HHHHHHHHHH-HHHHHHHH-TTS---S-HHHHHHHHHHHHHHTT--TTSHHHHHHHHHHTT-EEEEEEEEEGGGGGGT----TT-EEEEEETTEEEEEEE-S---TTS--SSGGGTEEEE--TTT--S-GGGSEEEEEEE-

Organism: NCBI:txid490573